Protein 1AE9 (pdb70)

Secondary structure (P-SEA, 3-state):
cccccaaaaaaaaaaccccccaaaaaaaaaaaacccaaaaaacccccccccbbbbccccccbbbbbccccccccccccaaaaaaaaaaaccccccccccccccccaaaaaaaaaaaaaaaccccccccccccaaaaaaaaaaaaaccaaaaaaaaccccccccbbbbbbcc/cccccaaaaaaaaaaccccccaaaaaaaaaaaacccaaaaaacccccccccbbbbccccccbbbbbbcccccccccccaaaaaaaaaccccccccccccccccccaaaaaaaaaaaaaaaccccccccccccaaaaaaaaaaaaaccaaaaaaaaccccccccc

Solvent-accessible surface area: 15641 Å² total

Structure (mmCIF, N/CA/C/O backbone):
data_1AE9
#
_entry.id   1AE9
#
_cell.length_a   107.320
_cell.length_b   107.320
_cell.length_c   108.710
_cell.angle_alpha   90.00
_cell.angle_beta   90.00
_cell.angle_gamma   120.00
#
_symmetry.space_group_name_H-M   'H 3'
#
loop_
_entity.id
_entity.type
_entity.pdbx_description
1 polymer 'LAMBDA INTEGRASE'
2 water water
#
loop_
_atom_site.group_PDB
_atom_site.id
_atom_site.type_symbol
_atom_site.label_atom_id
_atom_site.label_alt_id
_atom_site.label_comp_id
_atom_site.label_asym_id
_atom_site.label_entity_id
_atom_site.label_seq_id
_atom_site.pdbx_PDB_ins_code
_atom_site.Cartn_x
_atom_site.Cartn_y
_atom_site.Cartn_z
_atom_site.occupancy
_atom_site.B_iso_or_equiv
_atom_site.auth_seq_id
_atom_site.auth_comp_id
_atom_site.auth_asym_id
_atom_site.auth_atom_id
_atom_site.pdbx_PDB_model_num
ATOM 1 N N . ARG A 1 1 ? 42.297 22.870 5.910 1.00 46.64 177 ARG A N 1
ATOM 2 C CA . ARG A 1 1 ? 41.872 22.380 7.250 1.00 45.46 177 ARG A CA 1
ATOM 3 C C . ARG A 1 1 ? 40.343 22.307 7.289 1.00 43.91 177 ARG A C 1
ATOM 4 O O . ARG A 1 1 ? 39.660 23.102 6.643 1.00 43.00 177 ARG A O 1
ATOM 12 N N . SER A 1 2 ? 39.832 21.315 8.009 1.00 42.01 178 SER A N 1
ATOM 13 C CA . SER A 1 2 ? 38.403 21.070 8.158 1.00 39.54 178 SER A CA 1
ATOM 14 C C . SER A 1 2 ? 37.667 22.233 8.831 1.00 38.14 178 SER A C 1
ATOM 15 O O . SER A 1 2 ? 38.250 22.988 9.608 1.00 38.12 178 SER A O 1
ATOM 18 N N . ARG A 1 3 ? 36.397 22.395 8.476 1.00 36.74 179 ARG A N 1
ATOM 19 C CA . ARG A 1 3 ? 35.545 23.421 9.062 1.00 34.63 179 ARG A CA 1
ATOM 20 C C . ARG A 1 3 ? 34.876 22.778 10.288 1.00 32.10 179 ARG A C 1
ATOM 21 O O . ARG A 1 3 ? 35.027 21.574 10.535 1.00 30.66 179 ARG A O 1
ATOM 29 N N . LEU A 1 4 ? 34.149 23.574 11.060 1.00 29.32 180 LEU A N 1
ATOM 30 C CA . LEU A 1 4 ? 33.455 23.061 12.235 1.00 25.87 180 LEU A CA 1
ATOM 31 C C . LEU A 1 4 ? 31.989 23.432 12.079 1.00 24.64 180 LEU A C 1
ATOM 32 O O . LEU A 1 4 ? 31.669 24.600 11.890 1.00 24.56 180 LEU A O 1
ATOM 37 N N . THR A 1 5 ? 31.103 22.440 12.122 1.00 23.41 181 THR A N 1
ATOM 38 C CA . THR A 1 5 ? 29.670 22.702 11.987 1.00 21.13 181 THR A CA 1
ATOM 39 C C . THR A 1 5 ? 29.062 23.006 13.355 1.00 19.63 181 THR A C 1
ATOM 40 O O . THR A 1 5 ? 29.709 22.803 14.392 1.00 19.13 181 THR A O 1
ATOM 44 N N . ALA A 1 6 ? 27.819 23.476 13.359 1.00 18.22 182 ALA A N 1
ATOM 45 C CA . ALA A 1 6 ? 27.125 23.781 14.604 1.00 17.34 182 ALA A CA 1
ATOM 46 C C . ALA A 1 6 ? 26.951 22.529 15.468 1.00 17.61 182 ALA A C 1
ATOM 47 O O . ALA A 1 6 ? 27.133 22.589 16.685 1.00 16.99 182 ALA A O 1
ATOM 49 N N . ASP A 1 7 ? 26.592 21.401 14.849 1.00 17.34 183 ASP A N 1
ATOM 50 C CA . ASP A 1 7 ? 26.400 20.157 15.598 1.00 18.15 183 ASP A CA 1
ATOM 51 C C . ASP A 1 7 ? 27.736 19.680 16.202 1.00 17.90 183 ASP A C 1
ATOM 52 O O . ASP A 1 7 ? 27.773 19.189 17.337 1.00 17.92 183 ASP A O 1
ATOM 57 N N . GLU A 1 8 ? 28.828 19.863 15.462 1.00 17.24 184 GLU A N 1
ATOM 58 C CA . GLU A 1 8 ? 30.153 19.467 15.933 1.00 16.55 184 GLU A CA 1
ATOM 59 C C . GLU A 1 8 ? 30.583 20.346 17.102 1.00 16.15 184 GLU A C 1
ATOM 60 O O . GLU A 1 8 ? 31.215 19.859 18.042 1.00 17.40 184 GLU A O 1
ATOM 66 N N . TYR A 1 9 ? 30.222 21.628 17.052 1.00 15.51 185 TYR A N 1
ATOM 67 C CA . TYR A 1 9 ? 30.526 22.573 18.130 1.00 15.72 185 TYR A CA 1
ATOM 68 C C . TYR A 1 9 ? 29.903 22.059 19.429 1.00 15.93 185 TYR A C 1
ATOM 69 O O . TYR A 1 9 ? 30.518 22.130 20.499 1.00 14.06 185 TYR A O 1
ATOM 78 N N . LEU A 1 10 ? 28.669 21.564 19.338 1.00 16.33 186 LEU A N 1
ATOM 79 C CA . LEU A 1 10 ? 27.965 21.046 20.508 1.00 15.08 186 LEU A CA 1
ATOM 80 C C . LEU A 1 10 ? 28.599 19.774 21.078 1.00 15.08 186 LEU A C 1
ATOM 81 O O . LEU A 1 10 ? 28.584 19.563 22.298 1.00 15.55 186 LEU A O 1
ATOM 86 N N . LYS A 1 11 ? 29.164 18.929 20.215 1.00 15.24 187 LYS A N 1
ATOM 87 C CA . LYS A 1 11 ? 29.821 17.698 20.684 1.00 15.23 187 LYS A CA 1
ATOM 88 C C . LYS A 1 11 ? 31.068 18.080 21.492 1.00 15.45 187 LYS A C 1
ATOM 89 O O . LYS A 1 11 ? 31.325 17.526 22.566 1.00 15.64 187 LYS A O 1
ATOM 95 N N . ILE A 1 12 ? 31.834 19.035 20.972 1.00 15.68 188 ILE A N 1
ATOM 96 C CA . ILE A 1 12 ? 33.040 19.513 21.643 1.00 14.89 188 ILE A CA 1
ATOM 97 C C . ILE A 1 12 ? 32.652 20.220 22.944 1.00 16.53 188 ILE A C 1
ATOM 98 O O . ILE A 1 12 ? 33.315 20.054 23.976 1.00 16.21 188 ILE A O 1
ATOM 103 N N . TYR A 1 13 ? 31.571 21.001 22.889 1.00 16.28 189 TYR A N 1
ATOM 104 C CA . TYR A 1 13 ? 31.055 21.721 24.052 1.00 14.84 189 TYR A CA 1
ATOM 105 C C . TYR A 1 13 ? 30.743 20.714 25.159 1.00 15.09 189 TYR A C 1
ATOM 106 O O . TYR A 1 13 ? 31.083 20.938 26.320 1.00 14.52 189 TYR A O 1
ATOM 115 N N . GLN A 1 14 ? 30.095 19.606 24.789 1.00 15.96 190 GLN A N 1
ATOM 116 C CA . GLN A 1 14 ? 29.748 18.543 25.738 1.00 14.95 190 GLN A CA 1
ATOM 117 C C . GLN A 1 14 ? 31.035 17.976 26.326 1.00 14.17 190 GLN A C 1
ATOM 118 O O . GLN A 1 14 ? 31.158 17.800 27.543 1.00 13.26 190 GLN A O 1
ATOM 124 N N . ALA A 1 15 ? 31.983 17.673 25.440 1.00 15.54 191 ALA A N 1
ATOM 125 C CA . ALA A 1 15 ? 33.269 17.098 25.823 1.00 16.04 191 ALA A CA 1
ATOM 126 C C . ALA A 1 15 ? 34.063 18.008 26.756 1.00 18.25 191 ALA A C 1
ATOM 127 O O . ALA A 1 15 ? 34.912 17.533 27.506 1.00 20.06 191 ALA A O 1
ATOM 129 N N . ALA A 1 16 ? 33.772 19.308 26.716 1.00 19.24 192 ALA A N 1
ATOM 130 C CA . ALA A 1 16 ? 34.440 20.303 27.563 1.00 19.27 192 ALA A CA 1
ATOM 131 C C . ALA A 1 16 ? 33.950 20.236 29.019 1.00 20.33 192 ALA A C 1
ATOM 132 O O . ALA A 1 16 ? 34.314 21.071 29.856 1.00 19.30 192 ALA A O 1
ATOM 134 N N . GLU A 1 17 ? 33.111 19.247 29.312 1.00 20.45 193 GLU A N 1
ATOM 135 C CA . GLU A 1 17 ? 32.588 19.058 30.653 1.00 22.08 193 GLU A CA 1
ATOM 136 C C . GLU A 1 17 ? 33.734 18.941 31.673 1.00 23.26 193 GLU A C 1
ATOM 137 O O . GLU A 1 17 ? 33.605 19.408 32.804 1.00 22.34 193 GLU A O 1
ATOM 143 N N . SER A 1 18 ? 34.854 18.341 31.273 1.00 22.23 194 SER A N 1
ATOM 144 C CA . SER A 1 18 ? 35.982 18.195 32.182 1.00 24.31 194 SER A CA 1
ATOM 145 C C . SER A 1 18 ? 37.107 19.199 31.941 1.00 23.00 194 SER A C 1
ATOM 146 O O . SER A 1 18 ? 38.229 19.010 32.409 1.00 24.74 194 SER A O 1
ATOM 149 N N . SER A 1 19 ? 36.806 20.262 31.208 1.00 21.89 195 SER A N 1
ATOM 150 C CA . SER A 1 19 ? 37.779 21.309 30.912 1.00 20.44 195 SER A CA 1
ATOM 151 C C . SER A 1 19 ? 37.602 22.459 31.903 1.00 20.62 195 SER A C 1
ATOM 152 O O . SER A 1 19 ? 36.614 22.501 32.644 1.00 21.48 195 SER A O 1
ATOM 155 N N . PRO A 1 20 ? 38.575 23.393 31.961 1.00 21.17 196 PRO A N 1
ATOM 156 C CA . PRO A 1 20 ? 38.432 24.519 32.892 1.00 20.76 196 PRO A CA 1
ATOM 157 C C . PRO A 1 20 ? 37.145 25.269 32.534 1.00 21.91 196 PRO A C 1
ATOM 158 O O . PRO A 1 20 ? 36.759 25.325 31.358 1.00 19.23 196 PRO A O 1
ATOM 162 N N . CYS A 1 21 ? 36.501 25.852 33.541 1.00 22.67 197 CYS A N 1
ATOM 163 C CA . CYS A 1 21 ? 35.247 26.594 33.375 1.00 22.81 197 CYS A CA 1
ATOM 164 C C . CYS A 1 21 ? 35.260 27.653 32.263 1.00 20.74 197 CYS A C 1
ATOM 165 O O . CYS A 1 21 ? 34.233 27.918 31.633 1.00 20.95 197 CYS A O 1
ATOM 168 N N . TRP A 1 22 ? 36.423 28.242 32.004 1.00 17.34 198 TRP A N 1
ATOM 169 C CA . TRP A 1 22 ? 36.525 29.264 30.972 1.00 15.81 198 TRP A CA 1
ATOM 170 C C . TRP A 1 22 ? 36.441 28.765 29.526 1.00 15.49 198 TRP A C 1
ATOM 171 O O . TRP A 1 22 ? 36.128 29.552 28.633 1.00 16.13 198 TRP A O 1
ATOM 182 N N . LEU A 1 23 ? 36.694 27.476 29.284 1.00 14.36 199 LEU A N 1
ATOM 183 C CA . LEU A 1 23 ? 36.670 26.958 27.917 1.00 13.77 199 LEU A CA 1
ATOM 184 C C . LEU A 1 23 ? 35.319 27.132 27.226 1.00 13.89 199 LEU A C 1
ATOM 185 O O . LEU A 1 23 ? 35.255 27.707 26.139 1.00 14.69 199 LEU A O 1
ATOM 190 N N . ARG A 1 24 ? 34.247 26.647 27.847 1.00 14.69 200 ARG A N 1
ATOM 191 C CA . ARG A 1 24 ? 32.912 26.775 27.267 1.00 14.18 200 ARG A CA 1
ATOM 192 C C . ARG A 1 24 ? 32.541 28.237 27.036 1.00 15.47 200 ARG A C 1
ATOM 193 O O . ARG A 1 24 ? 31.940 28.579 26.011 1.00 16.35 200 ARG A O 1
ATOM 201 N N . LEU A 1 25 ? 32.913 29.102 27.978 1.00 14.97 201 LEU A N 1
ATOM 202 C CA . LEU A 1 25 ? 32.612 30.525 27.872 1.00 15.22 201 LEU A CA 1
ATOM 203 C C . LEU A 1 25 ? 33.397 31.179 26.735 1.00 14.47 201 LEU A C 1
ATOM 204 O O . LEU A 1 25 ? 32.857 32.009 26.000 1.00 14.13 201 LEU A O 1
ATOM 209 N N . ALA A 1 26 ? 34.658 30.788 26.569 1.00 14.48 202 ALA A N 1
ATOM 210 C CA . ALA A 1 26 ? 35.468 31.334 25.485 1.00 12.52 202 ALA A CA 1
ATOM 211 C C . ALA A 1 26 ? 34.883 30.870 24.143 1.00 13.55 202 ALA A C 1
ATOM 212 O O . ALA A 1 26 ? 34.855 31.640 23.176 1.00 12.19 202 ALA A O 1
ATOM 214 N N . MET A 1 27 ? 34.401 29.623 24.095 1.00 13.55 203 MET A N 1
ATOM 215 C CA . MET A 1 27 ? 33.791 29.068 22.875 1.00 13.99 203 MET A CA 1
ATOM 216 C C . MET A 1 27 ? 32.550 29.874 22.492 1.00 12.69 203 MET A C 1
ATOM 217 O O . MET A 1 27 ? 32.387 30.278 21.333 1.00 12.74 203 MET A O 1
ATOM 222 N N . GLU A 1 28 ? 31.692 30.133 23.474 1.00 13.69 204 GLU A N 1
ATOM 223 C CA . GLU A 1 28 ? 30.479 30.901 23.228 1.00 14.82 204 GLU A CA 1
ATOM 224 C C . GLU A 1 28 ? 30.806 32.316 22.761 1.00 16.20 204 GLU A C 1
ATOM 225 O O . GLU A 1 28 ? 30.229 32.807 21.785 1.00 15.63 204 GLU A O 1
ATOM 231 N N . LEU A 1 29 ? 31.758 32.956 23.434 1.00 15.90 205 LEU A N 1
ATOM 232 C CA . LEU A 1 29 ? 32.149 34.315 23.089 1.00 15.23 205 LEU A CA 1
ATOM 233 C C . LEU A 1 29 ? 32.753 34.385 21.679 1.00 15.55 205 LEU A C 1
ATOM 234 O O . LEU A 1 29 ? 32.529 35.344 20.945 1.00 16.00 205 LEU A O 1
ATOM 239 N N . ALA A 1 30 ? 33.483 33.351 21.282 1.00 14.77 206 ALA A N 1
ATOM 240 C CA . ALA A 1 30 ? 34.090 33.308 19.959 1.00 14.46 206 ALA A CA 1
ATOM 241 C C . ALA A 1 30 ? 33.029 33.254 18.858 1.00 16.63 206 ALA A C 1
ATOM 242 O O . ALA A 1 30 ? 33.166 33.918 17.825 1.00 16.80 206 ALA A O 1
ATOM 244 N N . VAL A 1 31 ? 31.985 32.457 19.074 1.00 16.85 207 VAL A N 1
ATOM 245 C CA . VAL A 1 31 ? 30.916 32.314 18.085 1.00 17.46 207 VAL A CA 1
ATOM 246 C C . VAL A 1 31 ? 29.971 33.516 18.038 1.00 16.88 207 VAL A C 1
ATOM 247 O O . VAL A 1 31 ? 29.614 33.974 16.962 1.00 18.63 207 VAL A O 1
ATOM 251 N N . VAL A 1 32 ? 29.597 34.057 19.190 1.00 16.87 208 VAL A N 1
ATOM 252 C CA . VAL A 1 32 ? 28.683 35.190 19.198 1.00 16.69 208 VAL A CA 1
ATOM 253 C C . VAL A 1 32 ? 29.316 36.545 18.824 1.00 18.51 208 VAL A C 1
ATOM 254 O O . VAL A 1 32 ? 28.612 37.450 18.370 1.00 18.59 208 VAL A O 1
ATOM 258 N N . THR A 1 33 ? 30.628 36.703 19.013 1.00 18.80 209 THR A N 1
ATOM 259 C CA . THR A 1 33 ? 31.281 37.967 18.650 1.00 17.36 209 THR A CA 1
ATOM 260 C C . THR A 1 33 ? 32.055 37.854 17.337 1.00 17.87 209 THR A C 1
ATOM 261 O O . THR A 1 33 ? 32.376 38.868 16.715 1.00 19.41 209 THR A O 1
ATOM 265 N N . GLY A 1 34 ? 32.383 36.625 16.938 1.00 16.68 210 GLY A N 1
ATOM 266 C CA . GLY A 1 34 ? 33.136 36.404 15.713 1.00 15.47 210 GLY A CA 1
ATOM 267 C C . GLY A 1 34 ? 34.569 36.936 15.719 1.00 15.33 210 GLY A C 1
ATOM 268 O O . GLY A 1 34 ? 35.216 36.988 14.663 1.00 15.69 210 GLY A O 1
ATOM 269 N N . GLN A 1 35 ? 35.090 37.296 16.895 1.00 14.11 211 GLN A N 1
ATOM 270 C CA . GLN A 1 35 ? 36.444 37.843 16.992 1.00 13.95 211 GLN A CA 1
ATOM 271 C C . GLN A 1 35 ? 37.560 36.801 17.077 1.00 14.71 211 GLN A C 1
ATOM 272 O O . GLN A 1 35 ? 37.359 35.694 17.587 1.00 14.38 211 GLN A O 1
ATOM 278 N N . ARG A 1 36 ? 38.727 37.145 16.534 1.00 16.08 212 ARG A N 1
ATOM 279 C CA . ARG A 1 36 ? 39.884 36.255 16.555 1.00 16.05 212 ARG A CA 1
ATOM 280 C C . ARG A 1 36 ? 40.231 35.973 18.014 1.00 16.54 212 ARG A C 1
ATOM 281 O O . ARG A 1 36 ? 40.017 36.832 18.876 1.00 16.42 212 ARG A O 1
ATOM 289 N N . VAL A 1 37 ? 40.800 34.797 18.284 1.00 16.25 213 VAL A N 1
ATOM 290 C CA . VAL A 1 37 ? 41.145 34.400 19.646 1.00 15.55 213 VAL A CA 1
ATOM 291 C C . VAL A 1 37 ? 42.068 35.399 20.360 1.00 16.76 213 VAL A C 1
ATOM 292 O O . VAL A 1 37 ? 41.881 35.674 21.558 1.00 15.43 213 VAL A O 1
ATOM 296 N N . GLY A 1 38 ? 43.002 35.996 19.613 1.00 17.21 214 GLY A N 1
ATOM 297 C CA . GLY A 1 38 ? 43.904 36.980 20.193 1.00 15.98 214 GLY A CA 1
ATOM 298 C C . GLY A 1 38 ? 43.107 38.131 20.775 1.00 16.49 214 GLY A C 1
ATOM 299 O O . GLY A 1 38 ? 43.385 38.606 21.880 1.00 18.31 214 GLY A O 1
ATOM 300 N N . ASP A 1 39 ? 42.075 38.562 20.061 1.00 15.73 215 ASP A N 1
ATOM 301 C CA . ASP A 1 39 ? 41.246 39.656 20.545 1.00 15.69 215 ASP A CA 1
ATOM 302 C C . ASP A 1 39 ? 40.312 39.240 21.677 1.00 16.43 215 ASP A C 1
ATOM 303 O O . ASP A 1 39 ? 40.040 40.039 22.572 1.00 15.83 215 ASP A O 1
ATOM 308 N N . LEU A 1 40 ? 39.840 37.995 21.666 1.00 16.51 216 LEU A N 1
ATOM 309 C CA . LEU A 1 40 ? 38.972 37.523 22.744 1.00 16.02 216 LEU A CA 1
ATOM 310 C C . LEU A 1 40 ? 39.751 37.598 24.057 1.00 16.43 216 LEU A C 1
ATOM 311 O O . LEU A 1 40 ? 39.227 38.036 25.086 1.00 16.21 216 LEU A O 1
ATOM 316 N N . CYS A 1 41 ? 41.008 37.160 24.011 1.00 16.10 217 CYS A N 1
ATOM 317 C CA . CYS A 1 41 ? 41.878 37.164 25.184 1.00 15.60 217 CYS A CA 1
ATOM 318 C C . CYS A 1 41 ? 42.229 38.573 25.691 1.00 16.15 217 CYS A C 1
ATOM 319 O O . CYS A 1 41 ? 42.585 38.742 26.857 1.00 16.09 217 CYS A O 1
ATOM 322 N N . GLU A 1 42 ? 42.084 39.583 24.830 1.00 17.33 218 GLU A N 1
ATOM 323 C CA . GLU A 1 42 ? 42.383 40.972 25.189 1.00 18.19 218 GLU A CA 1
ATOM 324 C C . GLU A 1 42 ? 41.193 41.759 25.773 1.00 19.21 218 GLU A C 1
ATOM 325 O O . GLU A 1 42 ? 41.387 42.724 26.522 1.00 19.68 218 GLU A O 1
ATOM 331 N N . MET A 1 43 ? 39.973 41.322 25.464 1.00 17.74 219 MET A N 1
ATOM 332 C CA . MET A 1 43 ? 38.749 41.978 25.933 1.00 17.33 219 MET A CA 1
ATOM 333 C C . MET A 1 43 ? 38.689 42.171 27.439 1.00 16.97 219 MET A C 1
ATOM 334 O O . MET A 1 43 ? 38.951 41.238 28.199 1.00 16.00 219 MET A O 1
ATOM 339 N N . LYS A 1 44 ? 38.299 43.372 27.861 1.00 18.13 220 LYS A N 1
ATOM 340 C CA . LYS A 1 44 ? 38.180 43.701 29.278 1.00 19.28 220 LYS A CA 1
ATOM 341 C C . LYS A 1 44 ? 36.810 44.299 29.546 1.00 18.82 220 LYS A C 1
ATOM 342 O O . LYS A 1 44 ? 36.151 44.782 28.630 1.00 18.54 220 LYS A O 1
ATOM 348 N N . TRP A 1 45 ? 36.391 44.279 30.808 1.00 20.41 221 TRP A N 1
ATOM 349 C CA . TRP A 1 45 ? 35.092 44.826 31.197 1.00 21.57 221 TRP A CA 1
ATOM 350 C C . TRP A 1 45 ? 34.981 46.324 30.905 1.00 22.29 221 TRP A C 1
ATOM 351 O O . TRP A 1 45 ? 33.899 46.817 30.601 1.00 22.85 221 TRP A O 1
ATOM 362 N N . SER A 1 46 ? 36.106 47.033 30.952 1.00 22.94 222 SER A N 1
ATOM 363 C CA . SER A 1 46 ? 36.121 48.464 30.657 1.00 23.52 222 SER A CA 1
ATOM 364 C C . SER A 1 46 ? 35.844 48.758 29.176 1.00 24.19 222 SER A C 1
ATOM 365 O O . SER A 1 46 ? 35.637 49.913 28.790 1.00 24.99 222 SER A O 1
ATOM 368 N N . ASP A 1 47 ? 35.859 47.715 28.347 1.00 23.35 223 ASP A N 1
ATOM 369 C CA . ASP A 1 47 ? 35.598 47.859 26.920 1.00 23.15 223 ASP A CA 1
ATOM 370 C C . ASP A 1 47 ? 34.105 47.890 26.613 1.00 22.95 223 ASP A C 1
ATOM 371 O O . ASP A 1 47 ? 33.714 48.126 25.471 1.00 24.13 223 ASP A O 1
ATOM 376 N N . ILE A 1 48 ? 33.278 47.606 27.612 1.00 23.13 224 ILE A N 1
ATOM 377 C CA . ILE A 1 48 ? 31.835 47.613 27.425 1.00 24.93 224 ILE A CA 1
ATOM 378 C C . ILE A 1 48 ? 31.271 48.919 27.958 1.00 25.71 224 ILE A C 1
ATOM 379 O O . ILE A 1 48 ? 31.400 49.220 29.140 1.00 27.27 224 ILE A O 1
ATOM 384 N N . VAL A 1 49 ? 30.673 49.703 27.069 1.00 27.98 225 VAL A N 1
ATOM 385 C CA . VAL A 1 49 ? 30.090 50.987 27.432 1.00 29.08 225 VAL A CA 1
ATOM 386 C C . VAL A 1 49 ? 28.720 51.102 26.788 1.00 30.14 225 VAL A C 1
ATOM 387 O O . VAL A 1 49 ? 28.579 50.908 25.583 1.00 29.41 225 VAL A O 1
ATOM 391 N N . ASP A 1 50 ? 27.709 51.366 27.608 1.00 33.25 226 ASP A N 1
ATOM 392 C CA . ASP A 1 50 ? 26.331 51.532 27.140 1.00 35.78 226 ASP A CA 1
ATOM 393 C C . ASP A 1 50 ? 25.854 50.452 26.173 1.00 35.15 226 ASP A C 1
ATOM 394 O O . ASP A 1 50 ? 25.393 50.750 25.070 1.00 34.87 226 ASP A O 1
ATOM 399 N N . GLY A 1 51 ? 25.981 49.197 26.587 1.00 34.81 227 GLY A N 1
ATOM 400 C CA . GLY A 1 51 ? 25.539 48.101 25.742 1.00 33.55 227 GLY A CA 1
ATOM 401 C C . GLY A 1 51 ? 26.371 47.800 24.507 1.00 32.36 227 GLY A C 1
ATOM 402 O O . GLY A 1 51 ? 25.874 47.159 23.575 1.00 31.64 227 GLY A O 1
ATOM 403 N N . TYR A 1 52 ? 27.620 48.262 24.477 1.00 30.36 228 TYR A N 1
ATOM 404 C CA . TYR A 1 52 ? 28.498 47.999 23.341 1.00 29.80 228 TYR A CA 1
ATOM 405 C C . TYR A 1 52 ? 29.885 47.570 23.794 1.00 29.03 228 TYR A C 1
ATOM 406 O O . TYR A 1 52 ? 30.448 48.159 24.719 1.00 28.83 228 TYR A O 1
ATOM 415 N N . LEU A 1 53 ? 30.398 46.507 23.174 1.00 27.24 229 LEU A N 1
ATOM 416 C CA . LEU A 1 53 ? 31.734 45.988 23.461 1.00 24.84 229 LEU A CA 1
ATOM 417 C C . LEU A 1 53 ? 32.648 46.532 22.368 1.00 23.89 229 LEU A C 1
ATOM 418 O O . LEU A 1 53 ? 32.490 46.203 21.189 1.00 22.00 229 LEU A O 1
ATOM 423 N N . TYR A 1 54 ? 33.551 47.425 22.760 1.00 23.79 230 TYR A N 1
ATOM 424 C CA . TYR A 1 54 ? 34.488 48.057 21.834 1.00 22.74 230 TYR A CA 1
ATOM 425 C C . TYR A 1 54 ? 35.704 47.181 21.608 1.00 21.41 230 TYR A C 1
ATOM 426 O O . TYR A 1 54 ? 36.377 46.792 22.555 1.00 21.26 230 TYR A O 1
ATOM 435 N N . VAL A 1 55 ? 35.991 46.894 20.346 1.00 20.31 231 VAL A N 1
ATOM 436 C CA . VAL A 1 55 ? 37.109 46.040 19.995 1.00 19.49 231 VAL A CA 1
ATOM 437 C C . VAL A 1 55 ? 38.005 46.630 18.918 1.00 19.46 231 VAL A C 1
ATOM 438 O O . VAL A 1 55 ? 37.526 47.029 17.848 1.00 19.01 231 VAL A O 1
ATOM 442 N N . GLU A 1 56 ? 39.294 46.749 19.220 1.00 18.66 232 GLU A N 1
ATOM 443 C CA . GLU A 1 56 ? 40.243 47.187 18.209 1.00 18.81 232 GLU A CA 1
ATOM 444 C C . GLU A 1 56 ? 41.035 45.928 17.919 1.00 19.34 232 GLU A C 1
ATOM 445 O O . GLU A 1 56 ? 41.769 45.430 18.776 1.00 21.08 232 GLU A O 1
ATOM 451 N N . GLN A 1 57 ? 40.860 45.386 16.728 1.00 18.54 233 GLN A N 1
ATOM 452 C CA . GLN A 1 57 ? 41.544 44.169 16.362 1.00 18.54 233 GLN A CA 1
ATOM 453 C C . GLN A 1 57 ? 43.047 44.384 16.360 1.00 20.13 233 GLN A C 1
ATOM 454 O O . GLN A 1 57 ? 43.562 45.288 15.694 1.00 19.91 233 GLN A O 1
ATOM 460 N N . SER A 1 58 ? 43.737 43.541 17.125 1.00 20.40 234 SER A N 1
ATOM 461 C CA . SER A 1 58 ? 45.185 43.592 17.293 1.00 21.74 234 SER A CA 1
ATOM 462 C C . SER A 1 58 ? 45.968 43.511 15.989 1.00 22.09 234 SER A C 1
ATOM 463 O O . SER A 1 58 ? 46.924 44.258 15.779 1.00 22.66 234 SER A O 1
ATOM 466 N N . LYS A 1 59 ? 45.551 42.609 15.114 1.00 22.49 235 LYS A N 1
ATOM 467 C CA . LYS A 1 59 ? 46.231 42.401 13.850 1.00 24.68 235 LYS A CA 1
ATOM 468 C C . LYS A 1 59 ? 45.963 43.465 12.776 1.00 23.90 235 LYS A C 1
ATOM 469 O O . LYS A 1 59 ? 46.893 44.005 12.178 1.00 23.31 235 LYS A O 1
ATOM 475 N N . THR A 1 60 ? 44.693 43.791 12.574 1.00 23.30 236 THR A N 1
ATOM 476 C CA . THR A 1 60 ? 44.284 44.728 11.532 1.00 23.23 236 THR A CA 1
ATOM 477 C C . THR A 1 60 ? 44.091 46.188 11.917 1.00 23.96 236 THR A C 1
ATOM 478 O O . THR A 1 60 ? 44.127 47.059 11.046 1.00 25.13 236 THR A O 1
ATOM 482 N N . GLY A 1 61 ? 43.826 46.449 13.195 1.00 23.03 237 GLY A N 1
ATOM 483 C CA . GLY A 1 61 ? 43.602 47.810 13.638 1.00 21.68 237 GLY A CA 1
ATOM 484 C C . GLY A 1 61 ? 42.158 48.243 13.431 1.00 22.42 237 GLY A C 1
ATOM 485 O O . GLY A 1 61 ? 41.806 49.386 13.726 1.00 22.33 237 GLY A O 1
ATOM 486 N N . VAL A 1 62 ? 41.318 47.335 12.934 1.00 21.74 238 VAL A N 1
ATOM 487 C CA . VAL A 1 62 ? 39.903 47.635 12.701 1.00 21.20 238 VAL A CA 1
ATOM 488 C C . VAL A 1 62 ? 39.209 47.854 14.040 1.00 21.69 238 VAL A C 1
ATOM 489 O O . VAL A 1 62 ? 39.340 47.040 14.950 1.00 22.16 238 VAL A O 1
ATOM 493 N N . LYS A 1 63 ? 38.498 48.969 14.162 1.00 22.91 239 LYS A N 1
ATOM 494 C CA . LYS A 1 63 ? 37.790 49.322 15.393 1.00 25.00 239 LYS A CA 1
ATOM 495 C C . LYS A 1 63 ? 36.272 49.192 15.240 1.00 26.07 239 LYS A C 1
ATOM 496 O O . LYS A 1 63 ? 35.654 49.949 14.488 1.00 26.68 239 LYS A O 1
ATOM 502 N N . ILE A 1 64 ? 35.669 48.268 15.986 1.00 26.48 240 ILE A N 1
ATOM 503 C CA . ILE A 1 64 ? 34.227 48.044 15.907 1.00 25.93 240 ILE A CA 1
ATOM 504 C C . ILE A 1 64 ? 33.547 48.076 17.266 1.00 25.69 240 ILE A C 1
ATOM 505 O O . ILE A 1 64 ? 34.165 47.781 18.290 1.00 25.98 240 ILE A O 1
ATOM 510 N N . ALA A 1 65 ? 32.277 48.465 17.276 1.00 24.99 241 ALA A N 1
ATOM 511 C CA . ALA A 1 65 ? 31.492 48.511 18.504 1.00 25.69 241 ALA A CA 1
ATOM 512 C C . ALA A 1 65 ? 30.430 47.423 18.343 1.00 26.66 241 ALA A C 1
ATOM 513 O O . ALA A 1 65 ? 29.542 47.537 17.490 1.00 26.29 241 ALA A O 1
ATOM 515 N N . ILE A 1 66 ? 30.555 46.352 19.126 1.00 25.74 242 ILE A N 1
ATOM 516 C CA . ILE A 1 66 ? 29.638 45.215 19.044 1.00 25.04 242 ILE A CA 1
ATOM 517 C C . ILE A 1 66 ? 28.483 45.313 20.038 1.00 24.77 242 ILE A C 1
ATOM 518 O O . ILE A 1 66 ? 28.702 45.411 21.246 1.00 24.13 242 ILE A O 1
ATOM 523 N N . PRO A 1 67 ? 27.234 45.300 19.541 1.00 24.38 243 PRO A N 1
ATOM 524 C CA . PRO A 1 67 ? 26.095 45.389 20.458 1.00 23.94 243 PRO A CA 1
ATOM 525 C C . PRO A 1 67 ? 25.992 44.104 21.268 1.00 24.24 243 PRO A C 1
ATOM 526 O O . PRO A 1 67 ? 26.012 43.007 20.699 1.00 24.69 243 PRO A O 1
ATOM 530 N N . THR A 1 68 ? 25.902 44.235 22.590 1.00 24.18 244 THR A N 1
ATOM 531 C CA . THR A 1 68 ? 25.823 43.073 23.468 1.00 25.15 244 THR A CA 1
ATOM 532 C C . THR A 1 68 ? 24.479 42.346 23.425 1.00 25.09 244 THR A C 1
ATOM 533 O O . THR A 1 68 ? 24.283 41.338 24.103 1.00 25.53 244 THR A O 1
ATOM 537 N N . ALA A 1 69 ? 23.557 42.855 22.621 1.00 26.22 245 ALA A N 1
ATOM 538 C CA . ALA A 1 69 ? 22.247 42.242 22.481 1.00 27.24 245 ALA A CA 1
ATOM 539 C C . ALA A 1 69 ? 22.263 41.090 21.474 1.00 27.47 245 ALA A C 1
ATOM 540 O O . ALA A 1 69 ? 21.260 40.391 21.310 1.00 29.13 245 ALA A O 1
ATOM 542 N N . LEU A 1 70 ? 23.392 40.896 20.795 1.00 27.17 246 LEU A N 1
ATOM 543 C CA . LEU A 1 70 ? 23.518 39.834 19.799 1.00 27.10 246 LEU A CA 1
ATOM 544 C C . LEU A 1 70 ? 2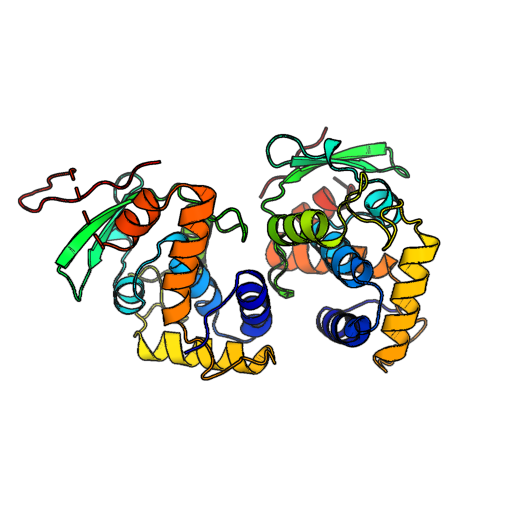3.206 38.446 20.347 1.00 26.44 246 LEU A C 1
ATOM 545 O O . LEU A 1 70 ? 23.398 38.173 21.539 1.00 26.43 246 LEU A O 1
ATOM 550 N N . HIS A 1 71 ? 22.705 37.583 19.467 1.00 26.93 247 HIS A N 1
ATOM 551 C CA . HIS A 1 71 ? 22.348 36.205 19.804 1.00 27.39 247 HIS A CA 1
ATOM 552 C C . HIS A 1 71 ? 22.738 35.351 18.613 1.00 25.99 247 HIS A C 1
ATOM 553 O O . HIS A 1 71 ? 22.695 35.818 17.471 1.00 25.69 247 HIS A O 1
ATOM 560 N N . ILE A 1 72 ? 23.128 34.111 18.879 1.00 25.63 248 ILE A N 1
ATOM 561 C CA . ILE A 1 72 ? 23.427 33.145 17.823 1.00 25.08 248 ILE A CA 1
ATOM 562 C C . ILE A 1 72 ? 22.295 32.140 18.016 1.00 24.91 248 ILE A C 1
ATOM 563 O O . ILE A 1 72 ? 22.352 31.266 18.887 1.00 24.76 248 ILE A O 1
ATOM 568 N N . ASP A 1 73 ? 21.237 32.325 17.240 1.00 26.02 249 ASP A N 1
ATOM 569 C CA . ASP A 1 73 ? 20.055 31.481 17.320 1.00 25.34 249 ASP A CA 1
ATOM 570 C C . ASP A 1 73 ? 20.281 29.987 17.149 1.00 24.50 249 ASP A C 1
ATOM 571 O O . ASP A 1 73 ? 19.807 29.200 17.968 1.00 26.64 249 ASP A O 1
ATOM 576 N N . ALA A 1 74 ? 21.058 29.602 16.143 1.00 23.37 250 ALA A N 1
ATOM 577 C CA . ALA A 1 74 ? 21.323 28.191 15.864 1.00 23.70 250 ALA A CA 1
ATOM 578 C C . ALA A 1 74 ? 21.854 27.365 17.038 1.00 23.76 250 ALA A C 1
ATOM 579 O O . ALA A 1 74 ? 21.613 26.156 17.114 1.00 23.39 250 ALA A O 1
ATOM 581 N N . LE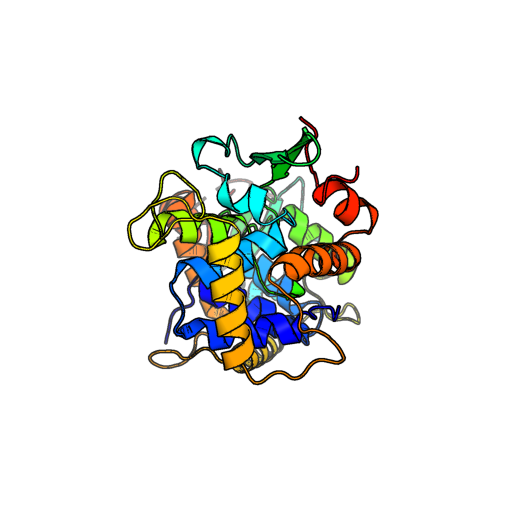U A 1 75 ? 22.555 28.017 17.960 1.00 23.36 251 LEU A N 1
ATOM 582 C CA . LEU A 1 75 ? 23.133 27.328 19.107 1.00 22.82 251 LEU A CA 1
ATOM 583 C C . LEU A 1 75 ? 22.592 27.810 20.444 1.00 22.94 251 LEU A C 1
ATOM 584 O O . LEU A 1 75 ? 22.984 27.302 21.495 1.00 23.69 251 LEU A O 1
ATOM 589 N N . GLY A 1 76 ? 21.673 28.770 20.402 1.00 23.61 252 GLY A N 1
ATOM 590 C CA . GLY A 1 76 ? 21.099 29.297 21.626 1.00 22.92 252 GLY A CA 1
ATOM 591 C C . GLY A 1 76 ? 22.113 30.066 22.460 1.00 23.01 252 GLY A C 1
ATOM 592 O O . GLY A 1 76 ? 22.101 29.984 23.691 1.00 22.73 252 GLY A O 1
ATOM 593 N N . ILE A 1 77 ? 22.990 30.810 21.793 1.00 22.62 253 ILE A N 1
ATOM 594 C CA . ILE A 1 77 ? 24.006 31.594 22.489 1.00 21.27 253 ILE A CA 1
ATOM 595 C C . ILE A 1 77 ? 23.580 33.049 22.594 1.00 20.74 253 ILE A C 1
ATOM 596 O O . ILE A 1 77 ? 23.300 33.697 21.586 1.00 21.18 253 ILE A O 1
ATOM 601 N N . SER A 1 78 ? 23.484 33.544 23.820 1.00 20.36 254 SER A N 1
ATOM 602 C CA . SER A 1 78 ? 23.122 34.930 24.046 1.00 21.32 254 SER A CA 1
ATOM 603 C C . SER A 1 78 ? 24.376 35.627 24.537 1.00 20.78 254 SER A C 1
ATOM 604 O O . SER A 1 78 ? 24.962 35.209 25.532 1.00 19.73 254 SER A O 1
ATOM 607 N N . MET A 1 79 ? 24.784 36.689 23.849 1.00 21.68 255 MET A N 1
ATOM 608 C CA . MET A 1 79 ? 25.982 37.416 24.247 1.00 21.79 255 MET A CA 1
ATOM 609 C C . MET A 1 79 ? 25.874 37.957 25.669 1.00 21.79 255 MET A C 1
ATOM 610 O O . MET A 1 79 ? 26.818 37.825 26.445 1.00 22.84 255 MET A O 1
ATOM 615 N N . LYS A 1 80 ? 24.719 38.522 26.027 1.00 22.15 256 LYS A N 1
ATOM 616 C CA . LYS A 1 80 ? 24.523 39.075 27.368 1.00 21.88 256 LYS A CA 1
ATOM 617 C C . LYS A 1 80 ? 24.636 37.991 28.431 1.00 23.18 256 LYS A C 1
ATOM 618 O O . LYS A 1 80 ? 25.311 38.181 29.444 1.00 22.98 256 LYS A O 1
ATOM 620 N N . GLU A 1 81 ? 23.996 36.847 28.185 1.00 24.63 257 GLU A N 1
ATOM 621 C CA . GLU A 1 81 ? 24.016 35.711 29.116 1.00 26.06 257 GLU A CA 1
ATOM 622 C C . GLU A 1 81 ? 25.440 35.199 29.311 1.00 24.12 257 GLU A C 1
ATOM 623 O O . GLU A 1 81 ? 25.843 34.884 30.430 1.00 23.58 257 GLU A O 1
ATOM 629 N N . THR A 1 82 ? 26.174 35.071 28.205 1.00 23.42 258 THR A N 1
ATOM 630 C CA . THR A 1 82 ? 27.559 34.606 28.231 1.00 21.25 258 THR A CA 1
ATOM 631 C C . THR A 1 82 ? 28.421 35.583 29.030 1.00 21.39 258 THR A C 1
ATOM 632 O O . THR A 1 82 ? 29.188 35.167 29.900 1.00 21.43 258 THR A O 1
ATOM 636 N N . LEU A 1 83 ? 28.265 36.881 28.768 1.00 21.17 259 LEU A N 1
ATOM 637 C CA . LEU A 1 83 ? 29.030 37.897 29.490 1.00 21.24 259 LEU A CA 1
ATOM 638 C C . LEU A 1 83 ? 28.700 37.848 30.976 1.00 22.05 259 LEU A C 1
ATOM 639 O O . LEU A 1 83 ? 29.595 37.987 31.820 1.00 22.78 259 LEU A O 1
ATOM 644 N N . ASP A 1 84 ? 27.425 37.631 31.303 1.00 23.40 260 ASP A N 1
ATOM 645 C CA . ASP A 1 84 ? 27.016 37.538 32.708 1.00 24.50 260 ASP A CA 1
ATOM 646 C C . ASP A 1 84 ? 27.738 36.368 33.362 1.00 24.98 260 ASP A C 1
ATOM 647 O O . ASP A 1 84 ? 28.265 36.491 34.475 1.00 23.48 260 ASP A O 1
ATOM 652 N N . LYS A 1 85 ? 27.780 35.241 32.655 1.00 24.20 261 LYS A N 1
ATOM 653 C CA . LYS A 1 85 ? 28.458 34.051 33.157 1.00 24.08 261 LYS A CA 1
ATOM 654 C C . LYS A 1 85 ? 29.961 34.303 33.321 1.00 22.73 261 LYS A C 1
ATOM 655 O O . LYS A 1 85 ? 30.556 33.879 34.309 1.00 21.94 261 LYS A O 1
ATOM 661 N N . CYS A 1 86 ? 30.570 35.005 32.369 1.00 21.78 262 CYS A N 1
ATOM 662 C CA . CYS A 1 86 ? 31.999 35.309 32.447 1.00 21.08 262 CYS A CA 1
ATOM 663 C C . CYS A 1 86 ? 32.264 36.142 33.699 1.00 22.45 262 CYS A C 1
ATOM 664 O O . CYS A 1 86 ? 33.225 35.895 34.435 1.00 21.74 262 CYS A O 1
ATOM 667 N N . LYS A 1 87 ? 31.379 37.102 33.955 1.00 23.68 263 LYS A N 1
ATOM 668 C CA . LYS A 1 87 ? 31.500 37.984 35.111 1.00 26.08 263 LYS A CA 1
ATOM 669 C C . LYS A 1 87 ? 31.334 37.229 36.427 1.00 26.75 263 LYS A C 1
ATOM 670 O O . LYS A 1 87 ? 32.168 37.329 37.327 1.00 26.08 263 LYS A O 1
ATOM 676 N N . GLU A 1 88 ? 30.272 36.438 36.513 1.00 28.44 264 GLU A N 1
ATOM 677 C CA . GLU A 1 88 ? 29.958 35.677 37.721 1.00 29.77 264 GLU A CA 1
ATOM 678 C C . GLU A 1 88 ? 30.895 34.501 38.014 1.00 29.31 264 GLU A C 1
ATOM 679 O O . GLU A 1 88 ? 31.286 34.284 39.164 1.00 27.74 264 GLU A O 1
ATOM 685 N N . ILE A 1 89 ? 31.277 33.771 36.969 1.00 28.51 265 ILE A N 1
ATOM 686 C CA . ILE A 1 89 ? 32.124 32.584 37.103 1.00 28.05 265 ILE A CA 1
ATOM 687 C C . ILE A 1 89 ? 33.632 32.800 37.024 1.00 26.43 265 ILE A C 1
ATOM 688 O O . ILE A 1 89 ? 34.389 32.137 37.729 1.00 26.00 265 ILE A O 1
ATOM 693 N N . LEU A 1 90 ? 34.068 33.664 36.112 1.00 24.54 266 LEU A N 1
ATOM 694 C CA . LEU A 1 90 ? 35.494 33.931 35.934 1.00 23.65 266 LEU A CA 1
ATOM 695 C C . LEU A 1 90 ? 35.911 35.148 36.769 1.00 23.43 266 LEU A C 1
ATOM 696 O O . LEU A 1 90 ? 36.856 35.078 37.553 1.00 23.22 266 LEU A O 1
ATOM 701 N N . GLY A 1 91 ? 35.193 36.254 36.600 1.00 23.71 267 GLY A N 1
ATOM 702 C CA . GLY A 1 91 ? 35.445 37.458 37.378 1.00 23.12 267 GLY A CA 1
ATOM 703 C C . GLY A 1 91 ? 36.827 38.069 37.358 1.00 23.15 267 GLY A C 1
ATOM 704 O O . GLY A 1 91 ? 37.344 38.479 38.397 1.00 22.29 267 GLY A O 1
ATOM 705 N N . GLY A 1 92 ? 37.424 38.159 36.180 1.00 23.24 268 GLY A N 1
ATOM 706 C CA . GLY A 1 92 ? 38.741 38.753 36.078 1.00 22.25 268 GLY A CA 1
ATOM 707 C C . GLY A 1 92 ? 38.629 40.140 35.488 1.00 21.73 268 GLY A C 1
ATOM 708 O O . GLY A 1 92 ? 37.517 40.621 35.238 1.00 21.88 268 GLY A O 1
ATOM 709 N N . GLU A 1 93 ? 39.766 40.805 35.312 1.00 21.17 269 GLU A N 1
ATOM 710 C CA . GLU A 1 93 ? 39.785 42.130 34.707 1.00 21.15 269 GLU A CA 1
ATOM 711 C C . GLU A 1 93 ? 39.479 41.914 33.220 1.00 19.61 269 GLU A C 1
ATOM 712 O O . GLU A 1 93 ? 38.874 42.764 32.563 1.00 19.29 269 GLU A O 1
ATOM 714 N N . THR A 1 94 ? 39.938 40.779 32.695 1.00 19.14 270 THR A N 1
ATOM 715 C CA . THR A 1 94 ? 39.684 40.406 31.311 1.00 17.50 270 THR A CA 1
ATOM 716 C C . THR A 1 94 ? 38.380 39.599 31.330 1.00 17.49 270 THR A C 1
ATOM 717 O O . THR A 1 94 ? 38.109 38.877 32.294 1.00 17.63 270 THR A O 1
ATOM 721 N N . ILE A 1 95 ? 37.550 39.764 30.308 1.00 17.49 271 ILE A N 1
ATOM 722 C CA . ILE A 1 95 ? 36.274 39.052 30.241 1.00 18.20 271 ILE A CA 1
ATOM 723 C C . ILE A 1 95 ? 36.483 37.531 30.343 1.00 19.30 271 ILE A C 1
ATOM 724 O O . ILE A 1 95 ? 35.754 36.841 31.063 1.00 18.87 271 ILE A O 1
ATOM 729 N N . ILE A 1 96 ? 37.473 37.023 29.613 1.00 19.77 272 ILE A N 1
ATOM 730 C CA . ILE A 1 96 ? 37.845 35.609 29.648 1.00 20.03 272 ILE A CA 1
ATOM 731 C C . ILE A 1 96 ? 39.058 35.603 30.585 1.00 18.97 272 ILE A C 1
ATOM 732 O O . ILE A 1 96 ? 39.984 36.389 30.396 1.00 19.70 272 ILE A O 1
ATOM 737 N N . ALA A 1 97 ? 39.029 34.764 31.616 1.00 17.05 273 ALA A N 1
ATOM 738 C CA . ALA A 1 97 ? 40.125 34.683 32.585 1.00 17.53 273 ALA A CA 1
ATOM 739 C C . ALA A 1 97 ? 40.183 33.280 33.183 1.00 16.95 273 ALA A C 1
ATOM 740 O O . ALA A 1 97 ? 39.216 32.519 33.090 1.00 17.02 273 ALA A O 1
ATOM 742 N N . SER A 1 98 ? 41.316 32.932 33.782 1.00 17.37 274 SER A N 1
ATOM 743 C CA . SER A 1 98 ? 41.483 31.617 34.391 1.00 19.07 274 SER A CA 1
ATOM 744 C C . SER A 1 98 ? 40.788 31.564 35.745 1.00 21.46 274 SER A C 1
ATOM 745 O O . SER A 1 98 ? 40.287 32.574 36.232 1.00 21.45 274 SER A O 1
ATOM 748 N N . THR A 1 99 ? 40.845 30.401 36.384 1.00 24.42 275 THR A N 1
ATOM 749 C CA . THR A 1 99 ? 40.247 30.193 37.701 1.00 27.59 275 THR A CA 1
ATOM 750 C C . THR A 1 99 ? 40.877 31.114 38.741 1.00 26.70 275 THR A C 1
ATOM 751 O O . THR A 1 99 ? 40.315 31.329 39.809 1.00 27.34 275 THR A O 1
ATOM 755 N N . ARG A 1 100 ? 42.062 31.632 38.434 1.00 26.74 276 ARG A N 1
ATOM 756 C CA . ARG A 1 100 ? 42.769 32.528 39.344 1.00 26.08 276 ARG A CA 1
ATOM 757 C C . ARG A 1 100 ? 42.604 33.985 38.905 1.00 24.71 276 ARG A C 1
ATOM 758 O O . ARG A 1 100 ? 43.345 34.865 39.350 1.00 24.56 276 ARG A O 1
ATOM 766 N N . ARG A 1 101 ? 41.637 34.219 38.014 1.00 23.43 277 ARG A N 1
ATOM 767 C CA . ARG A 1 101 ? 41.309 35.548 37.476 1.00 23.09 277 ARG A CA 1
ATOM 768 C C . ARG A 1 101 ? 42.398 36.173 36.600 1.00 22.43 277 ARG A C 1
ATOM 769 O O . ARG A 1 101 ? 42.362 37.369 36.307 1.00 20.79 277 ARG A O 1
ATOM 777 N N . GLU A 1 102 ? 43.331 35.352 36.136 1.00 21.33 278 GLU A N 1
ATOM 778 C CA . GLU A 1 102 ? 44.421 35.836 35.297 1.00 23.71 278 GLU A CA 1
ATOM 779 C C . GLU A 1 102 ? 44.020 35.831 33.825 1.00 22.57 278 GLU A C 1
ATOM 780 O O . GLU A 1 102 ? 43.170 35.041 33.406 1.00 22.07 278 GLU A O 1
ATOM 786 N N . PRO A 1 103 ? 44.642 36.704 33.016 1.00 21.80 279 PRO A N 1
ATOM 787 C CA . PRO A 1 103 ? 44.339 36.767 31.585 1.00 20.27 279 PRO A CA 1
ATOM 788 C C . PRO A 1 103 ? 44.813 35.457 30.945 1.00 19.76 279 PRO A C 1
ATOM 789 O O . PRO A 1 103 ? 45.714 34.795 31.472 1.00 18.41 279 PRO A O 1
ATOM 793 N N . LEU A 1 104 ? 44.204 35.076 29.826 1.00 19.43 280 LEU A N 1
ATOM 794 C CA . LEU A 1 104 ? 44.593 33.857 29.115 1.00 17.94 280 LEU A CA 1
ATOM 795 C C . LEU A 1 104 ? 45.280 34.239 27.804 1.00 15.95 280 LEU A C 1
ATOM 796 O O . LEU A 1 104 ? 45.116 35.353 27.313 1.00 16.67 280 LEU A O 1
ATOM 801 N N . SER A 1 105 ? 46.113 33.351 27.282 1.00 16.37 281 SER A N 1
ATOM 802 C CA . SER A 1 105 ? 46.785 33.610 26.011 1.00 15.96 281 SER A CA 1
ATOM 803 C C . SER A 1 105 ? 46.079 32.775 24.943 1.00 17.47 281 SER A C 1
ATOM 804 O O . SER A 1 105 ? 45.425 31.773 25.264 1.00 17.73 281 SER A O 1
ATOM 807 N N . SER A 1 106 ? 46.242 33.161 23.680 1.00 16.52 282 SER A N 1
ATOM 808 C CA . SER A 1 106 ? 45.639 32.434 22.565 1.00 18.01 282 SER A CA 1
ATOM 809 C C . SER A 1 106 ? 46.073 30.967 22.545 1.00 17.29 282 SER A C 1
ATOM 810 O O . SER A 1 106 ? 45.270 30.070 22.265 1.00 16.72 282 SER A O 1
ATOM 813 N N . GLY A 1 107 ? 47.349 30.732 22.838 1.00 15.97 283 GLY A N 1
ATOM 814 C CA . GLY A 1 107 ? 47.877 29.380 22.846 1.00 15.72 283 GLY A CA 1
ATOM 815 C C . GLY A 1 107 ? 47.187 28.477 23.844 1.00 15.29 283 GLY A C 1
ATOM 816 O O . GLY A 1 107 ? 46.878 27.326 23.542 1.00 15.96 283 GLY A O 1
ATOM 817 N N . THR A 1 108 ? 46.948 28.998 25.039 1.00 14.23 284 THR A N 1
ATOM 818 C CA . THR A 1 108 ? 46.290 28.231 26.081 1.00 13.88 284 THR A CA 1
ATOM 819 C C . THR A 1 108 ? 44.848 27.891 25.691 1.00 13.04 284 THR A C 1
ATOM 820 O O . THR A 1 108 ? 44.407 26.752 25.847 1.00 12.91 284 THR A O 1
ATOM 824 N N . VAL A 1 109 ? 44.127 28.871 25.165 1.00 12.64 285 VAL A N 1
ATOM 825 C CA . VAL A 1 109 ? 42.743 28.655 24.759 1.00 13.25 285 VAL A CA 1
ATOM 826 C C . VAL A 1 109 ? 42.674 27.597 23.666 1.00 14.42 285 VAL A C 1
ATOM 827 O O . VAL A 1 109 ? 41.888 26.659 23.759 1.00 15.35 285 VAL A O 1
ATOM 831 N N . SER A 1 110 ? 43.518 27.735 22.646 1.00 15.06 286 SER A N 1
ATOM 832 C CA . SER A 1 110 ? 43.562 26.782 21.539 1.00 15.96 286 SER A CA 1
ATOM 833 C C . SER A 1 110 ? 43.899 25.371 22.011 1.00 17.05 286 SER A C 1
ATOM 834 O O . SER A 1 110 ? 43.285 24.394 21.568 1.00 14.99 286 SER A O 1
ATOM 837 N N . ARG A 1 111 ? 44.865 25.284 22.924 1.00 17.20 287 ARG A N 1
ATOM 838 C CA . ARG A 1 111 ? 45.334 24.019 23.481 1.00 18.32 287 ARG A CA 1
ATOM 839 C C . ARG A 1 111 ? 44.217 23.274 24.206 1.00 17.46 287 ARG A C 1
ATOM 840 O O . ARG A 1 111 ? 44.017 22.075 23.994 1.00 16.92 287 ARG A O 1
ATOM 848 N N . TYR A 1 112 ? 43.486 23.973 25.063 1.00 15.42 288 TYR A N 1
ATOM 849 C CA . TYR A 1 112 ? 42.397 23.328 25.783 1.00 15.53 288 TYR A CA 1
ATOM 850 C C . TYR A 1 112 ? 41.234 22.942 24.859 1.00 15.28 288 TYR A C 1
ATOM 851 O O . TYR A 1 112 ? 40.584 21.902 25.056 1.00 13.31 288 TYR A O 1
ATOM 860 N N . PHE A 1 113 ? 40.987 23.771 23.847 1.00 14.48 289 PHE A N 1
ATOM 861 C CA . PHE A 1 113 ? 39.941 23.492 22.871 1.00 15.00 289 PHE A CA 1
ATOM 862 C C . PHE A 1 113 ? 40.331 22.211 22.125 1.00 16.41 289 PHE A C 1
ATOM 863 O O . PHE A 1 113 ? 39.506 21.314 21.940 1.00 16.95 289 PHE A O 1
ATOM 871 N N . MET A 1 114 ? 41.597 22.119 21.729 1.00 15.00 290 MET A N 1
ATOM 872 C CA . MET A 1 114 ? 42.102 20.948 21.027 1.00 15.84 290 MET A CA 1
ATOM 873 C C . MET A 1 114 ? 41.886 19.674 21.856 1.00 16.51 290 MET A C 1
ATOM 874 O O . MET A 1 114 ? 41.510 18.623 21.312 1.00 15.57 290 MET A O 1
ATOM 879 N N . ARG A 1 115 ? 42.089 19.771 23.172 1.00 15.56 291 ARG A N 1
ATOM 880 C CA . ARG A 1 115 ? 41.899 18.620 24.050 1.00 14.82 291 ARG A CA 1
ATOM 881 C C . ARG A 1 115 ? 40.430 18.211 24.138 1.00 15.75 291 ARG A C 1
ATOM 882 O O . ARG A 1 115 ? 40.117 17.017 24.123 1.00 15.83 291 ARG A O 1
ATOM 890 N N . ALA A 1 116 ? 39.530 19.188 24.237 1.00 14.87 292 ALA A N 1
ATOM 891 C CA . ALA A 1 116 ? 38.096 18.899 24.292 1.00 15.62 292 ALA A CA 1
ATOM 892 C C . ALA A 1 116 ? 37.678 18.269 22.953 1.00 16.44 292 ALA A C 1
ATOM 893 O O . ALA A 1 116 ? 36.866 17.347 22.912 1.00 17.45 292 ALA A O 1
ATOM 895 N N . ARG A 1 117 ? 38.252 18.762 21.861 1.00 15.22 293 ARG A N 1
ATOM 896 C CA . ARG A 1 117 ? 37.954 18.240 20.532 1.00 15.18 293 ARG A CA 1
ATOM 897 C C . ARG A 1 117 ? 38.285 16.753 20.472 1.00 16.83 293 ARG A C 1
ATOM 898 O O . ARG A 1 117 ? 37.486 15.953 19.976 1.00 17.37 293 ARG A O 1
ATOM 906 N N . LYS A 1 118 ? 39.467 16.381 20.960 1.00 16.98 294 LYS A N 1
ATOM 907 C CA . LYS A 1 118 ? 39.866 14.976 20.970 1.00 16.35 294 LYS A CA 1
ATOM 908 C C . LYS A 1 118 ? 38.917 14.161 21.843 1.00 16.71 294 LYS A C 1
ATOM 909 O O . LYS A 1 118 ? 38.490 13.076 21.458 1.00 17.76 294 LYS A O 1
ATOM 915 N N . ALA A 1 119 ? 38.567 14.703 23.006 1.00 15.64 295 ALA A N 1
ATOM 916 C CA . ALA A 1 119 ? 37.669 14.028 23.937 1.00 16.47 295 ALA A CA 1
ATOM 917 C C . ALA A 1 119 ? 36.302 13.704 23.340 1.00 17.66 295 ALA A C 1
ATOM 918 O O . ALA A 1 119 ? 35.690 12.712 23.728 1.00 18.31 295 ALA A O 1
ATOM 920 N N . SER A 1 120 ? 35.818 14.546 22.425 1.00 18.10 296 SER A N 1
ATOM 921 C CA . SER A 1 120 ? 34.517 14.333 21.777 1.00 18.27 296 SER A CA 1
ATOM 922 C C . SER A 1 120 ? 34.519 13.091 20.883 1.00 19.36 296 SER A C 1
ATOM 923 O O . SER A 1 120 ? 33.476 12.481 20.655 1.00 19.13 296 SER A O 1
ATOM 926 N N . GLY A 1 121 ? 35.683 12.738 20.350 1.00 18.77 297 GLY A N 1
ATOM 927 C CA . GLY A 1 121 ? 35.764 11.572 19.499 1.00 18.99 297 GLY A CA 1
ATOM 928 C C . GLY A 1 121 ? 35.302 11.801 18.074 1.00 20.20 297 GLY A C 1
ATOM 929 O O . GLY A 1 121 ? 35.093 10.840 17.337 1.00 21.83 297 GLY A O 1
ATOM 930 N N . LEU A 1 122 ? 35.139 13.057 17.675 1.00 19.35 298 LEU A N 1
ATOM 931 C CA . LEU A 1 122 ? 34.714 13.366 16.314 1.00 19.91 298 LEU A CA 1
ATOM 932 C C . LEU A 1 122 ? 35.808 13.021 15.313 1.00 22.25 298 LEU A C 1
ATOM 933 O O . LEU A 1 122 ? 36.992 13.060 15.643 1.00 22.55 298 LEU A O 1
ATOM 938 N N . SER A 1 123 ? 35.408 12.687 14.088 1.00 23.15 299 SER A N 1
ATOM 939 C CA . SER A 1 123 ? 36.356 12.379 13.017 1.00 23.74 299 SER A CA 1
ATOM 940 C C . SER A 1 123 ? 36.192 13.492 12.004 1.00 23.36 299 SER A C 1
ATOM 941 O O . SER A 1 123 ? 35.085 13.991 11.804 1.00 24.08 299 SER A O 1
ATOM 944 N N . PHE A 1 124 ? 37.290 13.888 11.377 1.00 23.80 300 PHE A N 1
ATOM 945 C CA . PHE A 1 124 ? 37.272 14.969 10.405 1.00 25.19 300 PHE A CA 1
ATOM 946 C C . PHE A 1 124 ? 37.981 14.591 9.113 1.00 26.98 300 PHE A C 1
ATOM 947 O O . PHE A 1 124 ? 38.866 13.731 9.105 1.00 28.05 300 PHE A O 1
ATOM 955 N N . GLU A 1 125 ? 37.564 15.215 8.017 1.00 28.49 301 GLU A N 1
ATOM 956 C CA . GLU A 1 125 ? 38.191 14.993 6.717 1.00 29.97 301 GLU A CA 1
ATOM 957 C C . GLU A 1 125 ? 39.316 16.027 6.647 1.00 30.27 301 GLU A C 1
ATOM 958 O O . GLU A 1 125 ? 39.063 17.235 6.569 1.00 32.34 301 GLU A O 1
ATOM 960 N N . GLY A 1 126 ? 40.556 15.561 6.719 1.00 29.07 302 GLY A N 1
ATOM 961 C CA . GLY A 1 126 ? 41.678 16.480 6.684 1.00 28.00 302 GLY A CA 1
ATOM 962 C C . GLY A 1 126 ? 42.041 16.888 8.100 1.00 26.48 302 GLY A C 1
ATOM 963 O O . GLY A 1 126 ? 41.557 16.284 9.058 1.00 27.31 302 GLY A O 1
ATOM 964 N N . ASP A 1 127 ? 42.891 17.899 8.244 1.00 25.32 303 ASP A N 1
ATOM 965 C CA . ASP A 1 127 ? 43.312 18.369 9.564 1.00 24.45 303 ASP A CA 1
ATOM 966 C C . ASP A 1 127 ? 42.111 18.869 10.369 1.00 23.86 303 ASP A C 1
ATOM 967 O O . ASP A 1 127 ? 41.316 19.673 9.870 1.00 23.96 303 ASP A O 1
ATOM 972 N N . PRO A 1 128 ? 41.960 18.400 11.623 1.00 21.44 304 PRO A N 1
ATOM 973 C CA . PRO A 1 128 ? 40.852 18.802 12.495 1.00 20.12 304 PRO A CA 1
ATOM 974 C C . PRO A 1 128 ? 40.788 20.316 12.706 1.00 19.40 304 PRO A C 1
ATOM 975 O O . PRO A 1 128 ? 41.809 21.009 12.659 1.00 18.63 304 PRO A O 1
ATOM 979 N N . PRO A 1 129 ? 39.580 20.851 12.919 1.00 18.17 305 PRO A N 1
ATOM 980 C CA . PRO A 1 129 ? 39.405 22.290 13.136 1.00 18.46 305 PRO A CA 1
ATOM 981 C C . PRO A 1 129 ? 40.009 22.719 14.474 1.00 17.94 305 PRO A C 1
ATOM 982 O O . PRO A 1 129 ? 40.014 21.950 15.432 1.00 18.36 305 PRO A O 1
ATOM 986 N N . THR A 1 130 ? 40.567 23.923 14.507 1.00 17.99 306 THR A N 1
ATOM 987 C CA . THR A 1 130 ? 41.167 24.475 15.712 1.00 17.94 306 THR A CA 1
ATOM 988 C C . THR A 1 130 ? 40.208 25.512 16.295 1.00 18.47 306 THR A C 1
ATOM 989 O O . THR A 1 130 ? 39.115 25.723 15.756 1.00 17.77 306 THR A O 1
ATOM 993 N N . PHE A 1 131 ? 40.607 26.174 17.380 1.00 17.10 307 PHE A N 1
ATOM 994 C CA . PHE A 1 131 ? 39.748 27.188 17.976 1.00 16.80 307 PHE A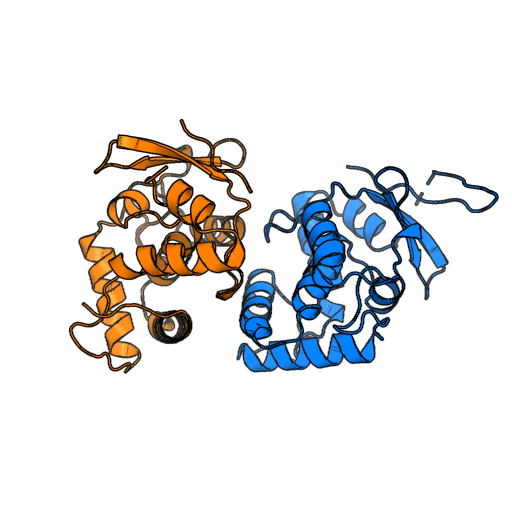 CA 1
ATOM 995 C C . PHE A 1 131 ? 39.453 28.281 16.947 1.00 18.05 307 PHE A C 1
ATOM 996 O O . PHE A 1 131 ? 38.365 28.861 16.948 1.00 17.07 307 PHE A O 1
ATOM 1004 N N . HIS A 1 132 ? 40.407 28.551 16.058 1.00 19.89 308 HIS A N 1
ATOM 1005 C CA . HIS A 1 132 ? 40.196 29.567 15.033 1.00 23.56 308 HIS A CA 1
ATOM 1006 C C . HIS A 1 132 ? 38.975 29.268 14.153 1.00 22.93 308 HIS A C 1
ATOM 1007 O O . HIS A 1 132 ? 38.333 30.186 13.639 1.00 23.42 308 HIS A O 1
ATOM 1014 N N . GLU A 1 133 ? 38.640 27.996 13.982 1.00 22.64 309 GLU A N 1
ATOM 1015 C CA . GLU A 1 133 ? 37.499 27.651 13.146 1.00 22.60 309 GLU A CA 1
ATOM 1016 C C . GLU A 1 133 ? 36.167 28.165 13.682 1.00 22.16 309 GLU A C 1
ATOM 1017 O O . GLU A 1 133 ? 35.172 28.207 12.947 1.00 23.10 309 GLU A O 1
ATOM 1023 N N . LEU A 1 134 ? 36.159 28.605 14.938 1.00 18.70 310 LEU A N 1
ATOM 1024 C CA . LEU A 1 134 ? 34.947 29.138 15.554 1.00 18.32 310 LEU A CA 1
ATOM 1025 C C . LEU A 1 134 ? 34.574 30.492 14.941 1.00 17.37 310 LEU A C 1
ATOM 1026 O O . LEU A 1 134 ? 33.413 30.890 14.976 1.00 16.70 310 LEU A O 1
ATOM 1031 N N . ARG A 1 135 ? 35.562 31.182 14.375 1.00 17.21 311 ARG A N 1
ATOM 1032 C CA . ARG A 1 135 ? 35.356 32.482 13.728 1.00 18.64 311 ARG A CA 1
ATOM 1033 C C . ARG A 1 135 ? 34.634 32.290 12.381 1.00 19.08 311 ARG A C 1
ATOM 1034 O O . ARG A 1 135 ? 33.733 33.055 12.033 1.00 18.45 311 ARG A O 1
ATOM 1042 N N . SER A 1 136 ? 35.018 31.250 11.642 1.00 20.12 312 SER A N 1
ATOM 1043 C CA . SER A 1 136 ? 34.380 30.931 10.363 1.00 21.16 312 SER A CA 1
ATOM 1044 C C . SER A 1 136 ? 32.960 30.452 10.648 1.00 20.10 312 SER A C 1
ATOM 1045 O O . SER A 1 136 ? 32.032 30.780 9.909 1.00 21.20 312 SER A O 1
ATOM 1048 N N . LEU A 1 137 ? 32.794 29.667 11.714 1.00 18.65 313 LEU A N 1
ATOM 1049 C CA . LEU A 1 137 ? 31.471 29.176 12.085 1.00 18.55 313 LEU A CA 1
ATOM 1050 C C . LEU A 1 137 ? 30.571 30.372 12.382 1.00 19.59 313 LEU A C 1
ATOM 1051 O O . LEU A 1 137 ? 29.445 30.440 11.886 1.00 20.74 313 LEU A O 1
ATOM 1056 N N . SER A 1 138 ? 31.083 31.323 13.160 1.00 19.39 314 SER A N 1
ATOM 1057 C CA . SER A 1 138 ? 30.358 32.546 13.503 1.00 19.04 314 SER A CA 1
ATOM 1058 C C . SER A 1 138 ? 29.863 33.232 12.219 1.00 20.07 314 SER A C 1
ATOM 1059 O O . SER A 1 138 ? 28.703 33.629 12.122 1.00 21.32 314 SER A O 1
ATOM 1062 N N . ALA A 1 139 ? 30.753 33.377 11.244 1.00 20.97 315 ALA A N 1
ATOM 1063 C CA . ALA A 1 139 ? 30.413 34.011 9.974 1.00 21.89 315 ALA A CA 1
ATOM 1064 C C . ALA A 1 139 ? 29.284 33.286 9.232 1.00 23.70 315 ALA A C 1
ATOM 1065 O O . ALA A 1 139 ? 28.319 33.926 8.823 1.00 24.73 315 ALA A O 1
ATOM 1067 N N . ARG A 1 140 ? 29.400 31.965 9.063 1.00 25.29 316 ARG A N 1
ATOM 1068 C CA . ARG A 1 140 ? 28.377 31.176 8.361 1.00 25.34 316 ARG A CA 1
ATOM 1069 C C . ARG A 1 140 ? 27.026 31.221 9.068 1.00 26.31 316 ARG A C 1
ATOM 1070 O O . ARG A 1 140 ? 25.982 31.332 8.420 1.00 28.34 316 ARG A O 1
ATOM 1078 N N . LEU A 1 141 ? 27.036 31.156 10.394 1.00 24.15 317 LEU A N 1
ATOM 1079 C CA . LEU A 1 141 ? 25.797 31.214 11.151 1.00 24.07 317 LEU A CA 1
ATOM 1080 C C . LEU A 1 141 ? 25.147 32.594 11.049 1.00 25.95 317 LEU A C 1
ATOM 1081 O O . LEU A 1 141 ? 23.925 32.694 10.916 1.00 25.62 317 LEU A O 1
ATOM 1086 N N . TYR A 1 142 ? 25.956 33.653 11.134 1.00 26.98 318 TYR A N 1
ATOM 1087 C CA . TYR A 1 142 ? 25.460 35.032 11.041 1.00 27.16 318 TYR A CA 1
ATOM 1088 C C . TYR A 1 142 ? 25.004 35.394 9.632 1.00 28.21 318 TYR A C 1
ATOM 1089 O O . TYR A 1 142 ? 24.082 36.190 9.461 1.00 28.98 318 TYR A O 1
ATOM 1098 N N . GLU A 1 143 ? 25.654 34.807 8.634 1.00 28.40 319 GLU A N 1
ATOM 1099 C CA . GLU A 1 143 ? 25.308 35.029 7.237 1.00 30.94 319 GLU A CA 1
ATOM 1100 C C . GLU A 1 143 ? 23.882 34.531 6.982 1.00 32.34 319 GLU A C 1
ATOM 1101 O O . GLU A 1 143 ? 23.134 35.129 6.212 1.00 34.26 319 GLU A O 1
ATOM 1103 N N . LYS A 1 144 ? 23.518 33.430 7.630 1.00 32.76 320 LYS A N 1
ATOM 1104 C CA . LYS A 1 144 ? 22.189 32.854 7.480 1.00 33.35 320 LYS A CA 1
ATOM 1105 C C . LYS A 1 144 ? 21.165 33.601 8.328 1.00 33.76 320 LYS A C 1
ATOM 1106 O O . LYS A 1 144 ? 20.125 34.026 7.830 1.00 35.86 320 LYS A O 1
ATOM 1108 N N . GLN A 1 145 ? 21.484 33.787 9.603 1.00 32.99 321 GLN A N 1
ATOM 1109 C CA . GLN A 1 145 ? 20.601 34.465 10.550 1.00 33.21 321 GLN A CA 1
ATOM 1110 C C . GLN A 1 145 ? 20.312 35.935 10.241 1.00 35.21 321 GLN A C 1
ATOM 1111 O O . GLN A 1 145 ? 19.191 36.408 10.443 1.00 35.85 321 GLN A O 1
ATOM 1117 N N . ILE A 1 146 ? 21.333 36.668 9.809 1.00 36.72 322 ILE A N 1
ATOM 1118 C CA . ILE A 1 146 ? 21.180 38.086 9.513 1.00 37.47 322 ILE A CA 1
ATOM 1119 C C . ILE A 1 146 ? 21.506 38.379 8.048 1.00 39.58 322 ILE A C 1
ATOM 1120 O O . ILE A 1 146 ? 20.597 38.550 7.237 1.00 41.00 322 ILE A O 1
ATOM 1125 N N . SER A 1 147 ? 22.789 38.414 7.701 1.00 40.02 323 SER A N 1
ATOM 1126 C CA . SER A 1 147 ? 23.195 38.681 6.323 1.00 41.09 323 SER A CA 1
ATOM 1127 C C . SER A 1 147 ? 24.703 38.554 6.118 1.00 41.52 323 SER A C 1
ATOM 1128 O O . SER A 1 147 ? 25.481 38.647 7.073 1.00 41.99 323 SER A O 1
ATOM 1131 N N . ASP A 1 148 ? 25.109 38.344 4.869 1.00 40.79 324 ASP A N 1
ATOM 1132 C CA . ASP A 1 148 ? 26.522 38.232 4.526 1.00 40.99 324 ASP A CA 1
ATOM 1133 C C . ASP A 1 148 ? 27.226 39.552 4.847 1.00 41.09 324 ASP A C 1
ATOM 1134 O O . ASP A 1 148 ? 28.407 39.564 5.205 1.00 41.24 324 ASP A O 1
ATOM 1136 N N . LYS A 1 149 ? 26.481 40.654 4.744 1.00 40.40 325 LYS A N 1
ATOM 1137 C CA . LYS A 1 149 ? 27.006 41.992 5.019 1.00 38.70 325 LYS A CA 1
ATOM 1138 C C . LYS A 1 149 ? 27.303 42.152 6.505 1.00 37.53 325 LYS A C 1
ATOM 1139 O O . LYS A 1 149 ? 28.339 42.710 6.886 1.00 36.39 325 LYS A O 1
ATOM 1141 N N . PHE A 1 150 ? 26.385 41.667 7.339 1.00 36.12 326 PHE A N 1
ATOM 1142 C CA . PHE A 1 150 ? 26.543 41.740 8.788 1.00 35.43 326 PHE A CA 1
ATOM 1143 C C . PHE A 1 150 ? 27.781 40.955 9.226 1.00 35.33 326 PHE A C 1
ATOM 1144 O O . PHE A 1 150 ? 28.613 41.470 9.970 1.00 35.36 326 PHE A O 1
ATOM 1152 N N . ALA A 1 151 ? 27.895 39.716 8.754 1.00 35.05 327 ALA A N 1
ATOM 1153 C CA . ALA A 1 151 ? 29.026 38.856 9.090 1.00 34.72 327 ALA A CA 1
ATOM 1154 C C . ALA A 1 151 ? 30.363 39.500 8.729 1.00 34.94 327 ALA A C 1
ATOM 1155 O O . ALA A 1 151 ? 31.266 39.564 9.565 1.00 33.95 327 ALA A O 1
ATOM 1157 N N . GLN A 1 152 ? 30.490 39.985 7.493 1.00 35.58 328 GLN A N 1
ATOM 1158 C CA . GLN A 1 152 ? 31.730 40.627 7.057 1.00 36.40 328 GLN A CA 1
ATOM 1159 C C . GLN A 1 152 ? 32.033 41.841 7.925 1.00 35.58 328 GLN A C 1
ATOM 1160 O O . GLN A 1 152 ? 33.184 42.122 8.243 1.00 34.44 328 GLN A O 1
ATOM 1166 N N . HIS A 1 153 ? 30.981 42.527 8.347 1.00 35.36 329 HIS A N 1
ATOM 1167 C CA . HIS A 1 153 ? 31.120 43.695 9.203 1.00 36.44 329 HIS A CA 1
ATOM 1168 C C . HIS A 1 153 ? 31.664 43.299 10.573 1.00 34.64 329 HIS A C 1
ATOM 1169 O O . HIS A 1 153 ? 32.627 43.889 11.068 1.00 33.20 329 HIS A O 1
ATOM 1176 N N . LEU A 1 154 ? 31.039 42.291 11.171 1.00 32.32 330 LEU A N 1
ATOM 1177 C CA . LEU A 1 154 ? 31.426 41.796 12.483 1.00 30.40 330 LEU A CA 1
ATOM 1178 C C . LEU A 1 154 ? 32.857 41.249 12.483 1.00 29.22 330 LEU A C 1
ATOM 1179 O O . LEU A 1 154 ? 33.647 41.552 13.381 1.00 28.40 330 LEU A O 1
ATOM 1184 N N . LEU A 1 155 ? 33.190 40.456 11.469 1.00 28.25 331 LEU A N 1
ATOM 1185 C CA . LEU A 1 155 ? 34.523 39.879 11.355 1.00 28.65 331 LEU A CA 1
ATOM 1186 C C . LEU A 1 155 ? 35.599 40.933 11.154 1.00 29.28 331 LEU A C 1
ATOM 1187 O O . LEU A 1 155 ? 36.768 40.688 11.439 1.00 26.90 331 LEU A O 1
ATOM 1192 N N . GLY A 1 156 ? 35.205 42.092 10.633 1.00 30.38 332 GLY A N 1
ATOM 1193 C CA . GLY A 1 156 ? 36.148 43.171 10.408 1.00 33.03 332 GLY A CA 1
ATOM 1194 C C . GLY A 1 156 ? 36.708 43.225 9.001 1.00 35.63 332 GLY A C 1
ATOM 1195 O O . GLY A 1 156 ? 37.856 43.626 8.808 1.00 35.52 332 GLY A O 1
ATOM 1196 N N . HIS A 1 157 ? 35.916 42.784 8.027 1.00 38.60 333 HIS A N 1
ATOM 1197 C CA . HIS A 1 157 ? 36.319 42.797 6.621 1.00 41.79 333 HIS A CA 1
ATOM 1198 C C . HIS A 1 157 ? 35.594 43.930 5.890 1.00 43.00 333 HIS A C 1
ATOM 1199 O O . HIS A 1 157 ? 34.869 44.712 6.551 1.00 43.56 333 HIS A O 1
ATOM 1206 N N . LYS A 1 158 ? 35.744 44.009 4.653 1.00 45.80 334 LYS A N 1
ATOM 1207 N N . PHE A 1 166 ? 29.111 55.730 12.776 1.00 55.67 342 PHE A N 1
ATOM 1208 C CA . PHE A 1 166 ? 30.514 55.620 13.263 1.00 55.11 342 PHE A CA 1
ATOM 1209 C C . PHE A 1 166 ? 30.677 56.371 14.576 1.00 55.86 342 PHE A C 1
ATOM 1210 O O . PHE A 1 166 ? 30.847 57.590 14.576 1.00 55.80 342 PHE A O 1
ATOM 1218 N N . ARG A 1 167 ? 30.605 55.644 15.690 1.00 56.39 343 ARG A N 1
ATOM 1219 C CA . ARG A 1 167 ? 30.751 56.237 17.018 1.00 56.88 343 ARG A CA 1
ATOM 1220 C C . ARG A 1 167 ? 32.169 56.794 17.173 1.00 58.15 343 ARG A C 1
ATOM 1221 O O . ARG A 1 167 ? 33.096 56.066 17.522 1.00 59.03 343 ARG A O 1
ATOM 1223 N N . ASP A 1 168 ? 32.342 58.067 16.840 1.00 58.96 344 ASP A N 1
ATOM 1224 C CA . ASP A 1 168 ? 33.641 58.725 16.936 1.00 59.88 344 ASP A CA 1
ATOM 1225 C C . ASP A 1 168 ? 33.874 59.113 18.400 1.00 60.52 344 ASP A C 1
ATOM 1226 O O . ASP A 1 168 ? 33.105 59.897 18.957 1.00 61.23 344 ASP A O 1
ATOM 1231 N N . ASP A 1 169 ? 34.885 58.520 19.039 1.00 60.67 345 ASP A N 1
ATOM 1232 C CA . ASP A 1 169 ? 35.184 58.839 20.438 1.00 60.60 345 ASP A CA 1
ATOM 1233 C C . ASP A 1 169 ? 36.206 59.981 20.544 1.00 60.41 345 ASP A C 1
ATOM 1234 O O . ASP A 1 169 ? 36.316 60.802 19.631 1.00 61.56 345 ASP A O 1
ATOM 1239 N N . ARG A 1 170 ? 36.952 60.039 21.643 1.00 58.82 346 ARG A N 1
ATOM 1240 C CA . ARG A 1 170 ? 37.954 61.082 21.822 1.00 56.94 346 ARG A CA 1
ATOM 1241 C C . ARG A 1 170 ? 39.126 60.919 20.849 1.00 55.23 346 ARG A C 1
ATOM 1242 O O . ARG A 1 170 ? 40.255 60.630 21.259 1.00 54.77 346 ARG A O 1
ATOM 1250 N N . GLY A 1 171 ? 38.849 61.115 19.562 1.00 53.24 347 GLY A N 1
ATOM 1251 C CA . GLY A 1 171 ? 39.871 60.989 18.541 1.00 51.86 347 GLY A CA 1
ATOM 1252 C C . GLY A 1 171 ? 39.641 59.844 17.570 1.00 51.43 347 GLY A C 1
ATOM 1253 O O . GLY A 1 171 ? 39.516 60.063 16.365 1.00 51.28 347 GLY A O 1
ATOM 1254 N N . ARG A 1 172 ? 39.576 58.622 18.095 1.00 51.25 348 ARG A N 1
ATOM 1255 C CA . ARG A 1 172 ? 39.387 57.424 17.275 1.00 50.97 348 ARG A CA 1
ATOM 1256 C C . ARG A 1 172 ? 37.960 57.215 16.775 1.00 49.89 348 ARG A C 1
ATOM 1257 O O . ARG A 1 172 ? 36.993 57.469 17.495 1.00 48.23 348 ARG A O 1
ATOM 1265 N N . GLU A 1 173 ? 37.843 56.725 15.546 1.00 49.28 349 GLU A N 1
ATOM 1266 C CA . GLU A 1 173 ? 36.546 56.465 14.944 1.00 50.42 349 GLU A CA 1
ATOM 1267 C C . GLU A 1 173 ? 36.207 54.977 15.009 1.00 49.28 349 GLU A C 1
ATOM 1268 O O . GLU A 1 173 ? 37.015 54.128 14.623 1.00 48.92 349 GLU A O 1
ATOM 1274 N N . TRP A 1 174 ? 35.007 54.673 15.492 1.00 48.28 350 TRP A N 1
ATOM 1275 C CA . TRP A 1 174 ? 34.545 53.298 15.620 1.00 46.81 350 TRP A CA 1
ATOM 1276 C C . TRP A 1 174 ? 33.382 52.965 14.689 1.00 47.65 350 TRP A C 1
ATOM 1277 O O . TRP A 1 174 ? 32.482 53.782 14.469 1.00 48.70 350 TRP A O 1
ATOM 1288 N N . ASP A 1 175 ? 33.408 51.755 14.148 1.00 46.62 351 ASP A N 1
ATOM 1289 C CA . ASP A 1 175 ? 32.362 51.265 13.260 1.00 46.41 351 ASP A CA 1
ATOM 1290 C C . ASP A 1 175 ? 31.299 50.596 14.157 1.00 46.23 351 ASP A C 1
ATOM 1291 O O . ASP A 1 175 ? 31.578 49.602 14.830 1.00 44.47 351 ASP A O 1
ATOM 1296 N N . LYS A 1 176 ? 30.109 51.190 14.217 1.00 46.65 352 LYS A N 1
ATOM 1297 C CA . LYS A 1 176 ? 29.005 50.672 15.037 1.00 48.03 352 LYS A CA 1
ATOM 1298 C C . LYS A 1 176 ? 28.315 49.508 14.316 1.00 48.53 352 LYS A C 1
ATOM 1299 O O . LYS A 1 176 ? 27.941 49.642 13.149 1.00 49.19 352 LYS A O 1
ATOM 1305 N N . ILE A 1 177 ? 28.181 48.363 14.983 1.00 48.81 353 ILE A N 1
ATOM 1306 C CA . ILE A 1 177 ? 27.518 47.207 14.375 1.00 49.08 353 ILE A CA 1
ATOM 1307 C C . ILE A 1 177 ? 26.023 47.323 14.673 1.00 50.20 353 ILE A C 1
ATOM 1308 O O . ILE A 1 177 ? 25.621 47.606 15.809 1.00 48.76 353 ILE A O 1
ATOM 1313 N N . GLU A 1 178 ? 25.209 47.134 13.638 1.00 52.63 354 GLU A N 1
ATOM 1314 C CA . GLU A 1 178 ? 23.760 47.243 13.769 1.00 54.99 354 GLU A CA 1
ATOM 1315 C C . GLU A 1 178 ? 23.017 45.940 13.500 1.00 55.51 354 GLU A C 1
ATOM 1316 O O . GLU A 1 178 ? 23.549 45.039 12.849 1.00 55.00 354 GLU A O 1
ATOM 1322 N N . ILE A 1 179 ? 21.748 45.927 13.916 1.00 56.85 355 ILE A N 1
ATOM 1323 C CA . ILE A 1 179 ? 20.814 44.798 13.792 1.00 57.45 355 ILE A CA 1
ATOM 1324 C C . ILE A 1 179 ? 21.358 43.497 14.374 1.00 58.21 355 ILE A C 1
ATOM 1325 O O . ILE A 1 179 ? 21.139 42.422 13.774 1.00 59.44 355 ILE A O 1
ATOM 1331 N N . ARG B 1 1 ? 13.179 1.581 39.701 1.00 51.23 177 ARG B N 1
ATOM 1332 C CA . ARG B 1 1 ? 14.279 0.936 38.938 1.00 50.35 177 ARG B CA 1
ATOM 1333 C C . ARG B 1 1 ? 15.464 1.891 38.831 1.00 48.91 177 ARG B C 1
ATOM 1334 O O . ARG B 1 1 ? 15.368 3.057 39.228 1.00 48.94 177 ARG B O 1
ATOM 1342 N N . SER B 1 2 ? 16.570 1.382 38.296 1.00 46.55 178 SER B N 1
ATOM 1343 C CA . SER B 1 2 ? 17.803 2.146 38.122 1.00 43.68 178 SER B CA 1
ATOM 1344 C C . SER B 1 2 ? 17.574 3.485 37.417 1.00 41.37 178 SER B C 1
ATOM 1345 O O . SER B 1 2 ? 16.611 3.659 36.668 1.00 40.67 178 SER B O 1
ATOM 1348 N N . ARG B 1 3 ? 18.445 4.441 37.711 1.00 38.96 179 ARG B N 1
ATOM 1349 C CA . ARG B 1 3 ? 18.370 5.757 37.110 1.00 36.81 179 ARG B CA 1
ATOM 1350 C C . ARG B 1 3 ? 19.302 5.774 35.903 1.00 34.01 179 ARG B C 1
ATOM 1351 O O . ARG B 1 3 ? 19.978 4.779 35.613 1.00 32.16 179 ARG B O 1
ATOM 1359 N N . LEU B 1 4 ? 19.326 6.900 35.202 1.00 32.39 180 LEU B N 1
ATOM 1360 C CA . LEU B 1 4 ? 20.186 7.072 34.037 1.00 30.85 180 LEU B CA 1
ATOM 1361 C C . LEU B 1 4 ? 21.099 8.271 34.300 1.00 28.92 180 LEU B C 1
ATOM 1362 O O . LEU B 1 4 ? 20.622 9.371 34.577 1.00 28.53 180 LEU B O 1
ATOM 1367 N N . THR B 1 5 ? 22.409 8.039 34.263 1.00 26.98 181 THR B N 1
ATOM 1368 C CA . THR B 1 5 ? 23.388 9.098 34.486 1.00 24.74 181 THR B CA 1
ATOM 1369 C C . THR B 1 5 ? 23.752 9.717 33.131 1.00 24.55 181 THR B C 1
ATOM 1370 O O . THR B 1 5 ? 23.472 9.128 32.078 1.00 24.57 181 THR B O 1
ATOM 1374 N N . ALA B 1 6 ? 24.390 10.883 33.141 1.00 22.79 182 ALA B N 1
ATOM 1375 C CA . ALA B 1 6 ? 24.773 11.536 31.890 1.00 22.06 182 ALA B CA 1
ATOM 1376 C C . ALA B 1 6 ? 25.727 10.686 31.052 1.00 21.84 182 ALA B C 1
ATOM 1377 O O . ALA B 1 6 ? 25.580 10.612 29.827 1.00 21.00 182 ALA B O 1
ATOM 1379 N N . ASP B 1 7 ? 26.703 10.052 31.703 1.00 22.84 183 ASP B N 1
ATOM 1380 C CA . ASP B 1 7 ? 27.666 9.197 31.001 1.00 23.96 183 ASP B CA 1
ATOM 1381 C C . ASP B 1 7 ? 26.969 8.004 30.355 1.00 22.92 183 ASP B C 1
ATOM 1382 O O . ASP B 1 7 ? 27.349 7.574 29.263 1.00 20.99 183 ASP B O 1
ATOM 1387 N N . GLU B 1 8 ? 25.955 7.473 31.035 1.00 22.06 184 GLU B N 1
ATOM 1388 C CA . GLU B 1 8 ? 25.194 6.345 30.510 1.00 22.91 184 GLU B CA 1
ATOM 1389 C C . GLU B 1 8 ? 24.393 6.792 29.290 1.00 22.23 184 GLU B C 1
ATOM 1390 O O . GLU B 1 8 ? 24.328 6.073 28.299 1.00 22.61 184 GLU B O 1
ATOM 1396 N N . TYR B 1 9 ? 23.841 8.003 29.344 1.00 21.09 185 TYR B N 1
ATOM 1397 C CA . TYR B 1 9 ? 23.094 8.562 28.222 1.00 20.43 185 TYR B CA 1
ATOM 1398 C C . TYR B 1 9 ? 24.014 8.630 27.003 1.00 20.58 185 TYR B C 1
ATOM 1399 O O . TYR B 1 9 ? 23.610 8.292 25.893 1.00 19.95 185 TYR B O 1
ATOM 1408 N N . LEU B 1 10 ? 25.247 9.086 27.213 1.00 21.63 186 LEU B N 1
ATOM 1409 C CA . LEU B 1 10 ? 26.220 9.205 26.128 1.00 22.41 186 LEU B CA 1
ATOM 1410 C C . LEU B 1 10 ? 26.523 7.856 25.480 1.00 22.54 186 LEU B C 1
ATOM 1411 O O . LEU B 1 10 ? 26.596 7.767 24.250 1.00 21.71 186 LEU B O 1
ATOM 1416 N N . LYS B 1 11 ? 26.661 6.807 26.295 1.00 22.72 187 LYS B N 1
ATOM 1417 C CA . LYS B 1 11 ? 26.932 5.462 25.772 1.00 23.39 187 LYS B CA 1
ATOM 1418 C C . LYS B 1 11 ? 25.756 4.941 24.932 1.00 21.92 187 LYS B C 1
ATOM 1419 O O . LYS B 1 11 ? 25.965 4.352 23.870 1.00 21.95 187 LYS B O 1
ATOM 1425 N N . ILE B 1 12 ? 24.529 5.146 25.415 1.00 20.06 188 ILE B N 1
ATOM 1426 C CA . ILE B 1 12 ? 23.324 4.704 24.702 1.00 18.38 188 ILE B CA 1
ATOM 1427 C C . ILE B 1 12 ? 23.172 5.518 23.417 1.00 18.77 188 ILE B C 1
ATOM 1428 O O . ILE B 1 12 ? 22.841 4.978 22.357 1.00 18.69 188 ILE B O 1
ATOM 1433 N N . TYR B 1 13 ? 23.423 6.821 23.516 1.00 17.81 189 TYR B N 1
ATOM 1434 C CA . TYR B 1 13 ? 23.324 7.706 22.367 1.00 16.00 189 TYR B CA 1
ATOM 1435 C C . TYR B 1 13 ? 24.286 7.206 21.288 1.00 17.56 189 TYR B C 1
ATOM 1436 O O . TYR B 1 13 ? 23.950 7.177 20.096 1.00 16.25 189 TYR B O 1
ATOM 1445 N N . GLN B 1 14 ? 25.478 6.794 21.713 1.00 17.68 190 GLN B N 1
ATOM 1446 C CA . GLN B 1 14 ? 26.480 6.287 20.785 1.00 20.10 190 GLN B CA 1
ATOM 1447 C C . GLN B 1 14 ? 25.977 5.017 20.084 1.00 19.42 190 GLN B C 1
ATOM 1448 O O . GLN B 1 14 ? 26.118 4.876 18.868 1.00 18.85 190 GLN B O 1
ATOM 1454 N N . ALA B 1 15 ? 25.368 4.114 20.853 1.00 20.42 191 ALA B N 1
ATOM 1455 C CA . ALA B 1 15 ? 24.831 2.856 20.326 1.00 20.90 191 ALA B CA 1
ATOM 1456 C C . ALA B 1 15 ? 23.629 3.101 19.420 1.00 23.11 191 ALA B C 1
ATOM 1457 O O . ALA B 1 15 ? 23.344 2.293 18.529 1.00 24.57 191 ALA B O 1
ATOM 1459 N N . ALA B 1 16 ? 22.945 4.228 19.623 1.00 23.77 192 ALA B N 1
ATOM 1460 C CA . ALA B 1 16 ? 21.780 4.590 18.811 1.00 24.95 192 ALA B CA 1
ATOM 1461 C C . ALA B 1 16 ? 22.182 4.914 17.371 1.00 25.17 192 ALA B C 1
ATOM 1462 O O . ALA B 1 16 ? 21.344 5.245 16.542 1.00 26.07 192 ALA B O 1
ATOM 1464 N N . GLU B 1 17 ? 23.476 4.822 17.095 1.00 27.88 193 GLU B N 1
ATOM 1465 C CA . GLU B 1 17 ? 24.050 5.044 15.773 1.00 30.19 193 GLU B CA 1
ATOM 1466 C C . GLU B 1 17 ? 23.278 4.275 14.700 1.00 29.29 193 GLU B C 1
ATOM 1467 O O . GLU B 1 17 ? 22.951 4.813 13.648 1.00 28.30 193 GLU B O 1
ATOM 1473 N N . SER B 1 18 ? 22.988 3.012 14.988 1.00 29.21 194 SER B N 1
ATOM 1474 C CA . SER B 1 18 ? 22.282 2.141 14.059 1.00 29.51 194 SER B CA 1
ATOM 1475 C C . SER B 1 18 ? 20.776 2.085 14.294 1.00 28.66 194 SER B C 1
ATOM 1476 O O . SER B 1 18 ? 20.100 1.166 13.838 1.00 29.84 194 SER B O 1
ATOM 1479 N N . SER B 1 19 ? 20.258 3.052 15.035 1.00 26.55 195 SER B N 1
ATOM 1480 C CA . SER B 1 19 ? 18.834 3.115 15.315 1.00 24.13 195 SER B CA 1
ATOM 1481 C C . SER B 1 19 ? 18.230 4.107 14.324 1.00 24.42 195 SER B C 1
ATOM 1482 O O . SER B 1 19 ? 18.962 4.801 13.617 1.00 23.45 195 SER B O 1
ATOM 1485 N N . PRO B 1 20 ? 16.891 4.142 14.207 1.00 24.03 196 PRO B N 1
ATOM 1486 C CA . PRO B 1 20 ? 16.275 5.098 13.275 1.00 23.84 196 PRO B CA 1
ATOM 1487 C C . PRO B 1 20 ? 16.707 6.505 13.723 1.00 23.86 196 PRO B C 1
ATOM 1488 O O . PRO B 1 20 ? 16.880 6.744 14.927 1.00 22.41 196 PRO B O 1
ATOM 1492 N N . CYS B 1 21 ? 16.866 7.426 12.778 1.00 24.03 197 CYS B N 1
ATOM 1493 C CA . CYS B 1 21 ? 17.300 8.795 13.087 1.00 25.39 197 CYS B CA 1
ATOM 1494 C C . CYS B 1 21 ? 16.535 9.551 14.167 1.00 22.86 197 CYS B C 1
ATOM 1495 O O . CYS B 1 21 ? 17.122 10.362 14.897 1.00 22.32 197 CYS B O 1
ATOM 1498 N N . TRP B 1 22 ? 15.232 9.306 14.269 1.00 20.44 198 TRP B N 1
ATOM 1499 C CA . TRP B 1 22 ? 14.417 9.987 15.271 1.00 17.62 198 TRP B CA 1
ATOM 1500 C C . TRP B 1 22 ? 14.758 9.633 16.707 1.00 16.35 198 TRP B C 1
ATOM 1501 O O . TRP B 1 22 ? 14.470 10.415 17.601 1.00 17.37 198 TRP B O 1
ATOM 1512 N N . LEU B 1 23 ? 15.362 8.471 16.943 1.00 15.19 199 LEU B N 1
ATOM 1513 C CA . LEU B 1 23 ? 15.672 8.081 18.315 1.00 14.62 199 LEU B CA 1
ATOM 1514 C C . LEU B 1 23 ? 16.618 9.063 19.004 1.00 14.30 199 LEU B C 1
ATOM 1515 O O . LEU B 1 23 ? 16.322 9.549 20.097 1.00 13.15 199 LEU B O 1
ATOM 1520 N N . ARG B 1 24 ? 17.754 9.353 18.380 1.00 14.84 200 ARG B N 1
ATOM 1521 C CA . ARG B 1 24 ? 18.692 10.296 18.972 1.00 14.67 200 ARG B CA 1
ATOM 1522 C C . ARG B 1 24 ? 18.049 11.659 19.159 1.00 13.79 200 ARG B C 1
ATOM 1523 O O . ARG B 1 24 ? 18.286 12.320 20.164 1.00 15.02 200 ARG B O 1
ATOM 1531 N N . LEU B 1 25 ? 17.223 12.071 18.202 1.00 14.30 201 LEU B N 1
ATOM 1532 C CA . LEU B 1 25 ? 16.540 13.364 18.282 1.00 14.29 201 LEU B CA 1
ATOM 1533 C C . LEU B 1 25 ? 15.503 13.390 19.420 1.00 15.15 201 LEU B C 1
ATOM 1534 O O . LEU B 1 25 ? 15.357 14.402 20.117 1.00 14.74 201 LEU B O 1
ATOM 1539 N N . ALA B 1 26 ? 14.821 12.264 19.634 1.00 14.38 202 ALA B N 1
ATOM 1540 C CA . ALA B 1 26 ? 13.840 12.147 20.708 1.00 14.76 202 ALA B CA 1
ATOM 1541 C C . ALA B 1 26 ? 14.567 12.186 22.056 1.00 15.30 202 ALA B C 1
ATOM 1542 O O . ALA B 1 26 ? 14.053 12.749 23.028 1.00 13.21 202 ALA B O 1
ATOM 1544 N N . MET B 1 27 ? 15.755 11.579 22.116 1.00 14.75 203 MET B N 1
ATOM 1545 C CA . MET B 1 27 ? 16.547 11.562 23.348 1.00 14.57 203 MET B CA 1
ATOM 1546 C C . MET B 1 27 ? 16.978 12.978 23.712 1.00 14.66 203 MET B C 1
ATOM 1547 O O . MET B 1 27 ? 16.882 13.390 24.867 1.00 15.74 203 MET B O 1
ATOM 1552 N N . GLU B 1 28 ? 17.432 13.731 22.719 1.00 15.27 204 GLU B N 1
ATOM 1553 C CA . GLU B 1 28 ? 17.856 15.109 22.936 1.00 14.72 204 GLU B CA 1
ATOM 1554 C C . GLU B 1 28 ? 16.686 15.960 23.400 1.00 16.62 204 GLU B C 1
ATOM 1555 O O . GLU B 1 28 ? 16.801 16.705 24.378 1.00 16.77 204 GLU B O 1
ATOM 1561 N N . LEU B 1 29 ? 15.556 15.842 22.701 1.00 17.36 205 LEU B N 1
ATOM 1562 C CA . LEU B 1 29 ? 14.356 16.607 23.037 1.00 17.48 205 LEU B CA 1
ATOM 1563 C C . LEU B 1 29 ? 13.833 16.261 24.442 1.00 16.38 205 LEU B C 1
ATOM 1564 O O . LEU B 1 29 ? 13.410 17.144 25.191 1.00 15.16 205 LEU B O 1
ATOM 1569 N N . ALA B 1 30 ? 13.898 14.982 24.807 1.00 16.94 206 ALA B N 1
ATOM 1570 C CA . ALA B 1 30 ? 13.460 14.508 26.123 1.00 16.72 206 ALA B CA 1
ATOM 1571 C C . ALA B 1 30 ? 14.268 15.148 27.271 1.00 17.74 206 ALA B C 1
ATOM 1572 O O . ALA B 1 30 ? 13.701 15.598 28.269 1.00 18.17 206 ALA B O 1
ATOM 1574 N N . VAL B 1 31 ? 15.589 15.187 27.130 1.00 18.61 207 VAL B N 1
ATOM 1575 C CA . VAL B 1 31 ? 16.445 15.772 28.157 1.00 19.59 207 VAL B CA 1
ATOM 1576 C C . VAL B 1 31 ? 16.385 17.304 28.220 1.00 19.14 207 VAL B C 1
ATOM 1577 O O . VAL B 1 31 ? 16.352 17.870 29.308 1.00 21.66 207 VAL B O 1
ATOM 1581 N N . VAL B 1 32 ? 16.364 17.975 27.076 1.00 18.99 208 VAL B N 1
ATOM 1582 C CA . VAL B 1 32 ? 16.326 19.435 27.078 1.00 19.34 208 VAL B CA 1
ATOM 1583 C C . VAL B 1 32 ? 14.961 20.049 27.441 1.00 20.27 208 VAL B C 1
ATOM 1584 O O . VAL B 1 32 ? 14.906 21.171 27.943 1.00 20.48 208 VAL B O 1
ATOM 1588 N N . THR B 1 33 ? 13.863 19.329 27.201 1.00 19.39 209 THR B N 1
ATOM 1589 C CA . THR B 1 33 ? 12.542 19.855 27.550 1.00 18.69 209 THR B CA 1
ATOM 1590 C C . THR B 1 33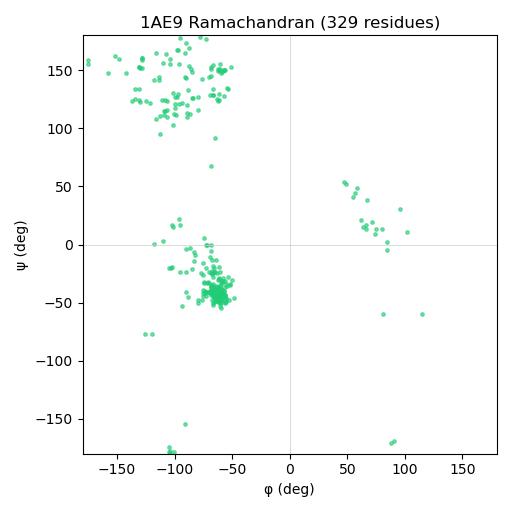 ? 12.008 19.238 28.834 1.00 17.54 209 THR B C 1
ATOM 1591 O O . THR B 1 33 ? 11.064 19.763 29.423 1.00 18.74 209 THR B O 1
ATOM 1595 N N . GLY B 1 34 ? 12.559 18.088 29.220 1.00 17.04 210 GLY B N 1
ATOM 1596 C CA . GLY B 1 34 ? 12.131 17.397 30.429 1.00 16.08 210 GLY B CA 1
ATOM 1597 C C . GLY B 1 34 ? 10.691 16.904 30.420 1.00 17.35 210 GLY B C 1
ATOM 1598 O O . GLY B 1 34 ? 10.152 16.537 31.462 1.00 17.99 210 GLY B O 1
ATOM 1599 N N . GLN B 1 35 ? 10.070 16.860 29.244 1.00 17.72 211 GLN B N 1
ATOM 1600 C CA . GLN B 1 35 ? 8.680 16.420 29.130 1.00 18.82 211 GLN B CA 1
ATOM 1601 C C . GLN B 1 35 ? 8.498 14.899 29.006 1.00 19.26 211 GLN B C 1
ATOM 1602 O O . GLN B 1 35 ? 9.375 14.1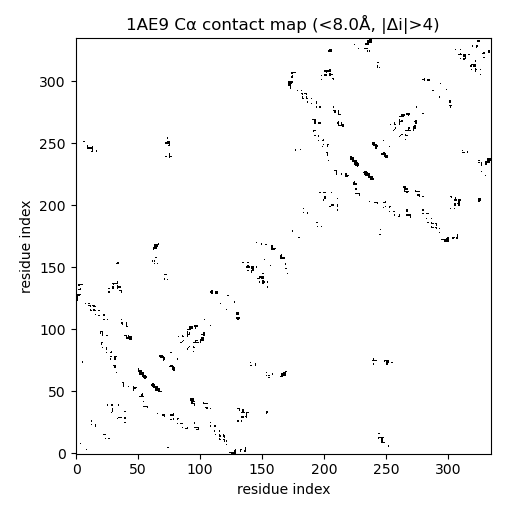98 28.500 1.00 19.39 211 GLN B O 1
ATOM 1608 N N . ARG B 1 36 ? 7.364 14.392 29.485 1.00 19.44 212 ARG B N 1
ATOM 1609 C CA . ARG B 1 36 ? 7.077 12.959 29.418 1.00 19.42 212 ARG B CA 1
ATOM 1610 C C . ARG B 1 36 ? 7.015 12.506 27.960 1.00 19.13 212 ARG B C 1
ATOM 1611 O O . ARG B 1 36 ? 6.578 13.265 27.093 1.00 19.36 212 ARG B O 1
ATOM 1619 N N . VAL B 1 37 ? 7.387 11.256 27.701 1.00 18.00 213 VAL B N 1
ATOM 1620 C CA . VAL B 1 37 ? 7.390 10.729 26.337 1.00 16.90 213 VAL B CA 1
ATOM 1621 C C . VAL B 1 37 ? 6.038 10.886 25.635 1.00 16.93 213 VAL B C 1
ATOM 1622 O O . VAL B 1 37 ? 5.995 11.187 24.438 1.00 16.64 213 VAL B O 1
ATOM 1626 N N . GLY B 1 38 ? 4.942 10.746 26.382 1.00 16.70 214 GLY B N 1
ATOM 1627 C CA . GLY B 1 38 ? 3.619 10.897 25.792 1.00 17.12 214 GLY B CA 1
ATOM 1628 C C . GLY B 1 38 ? 3.423 12.288 25.211 1.00 17.46 214 GLY B C 1
ATOM 1629 O O . GLY B 1 38 ? 2.841 12.462 24.140 1.00 17.37 214 GLY B O 1
ATOM 1630 N N . ASP B 1 39 ? 3.932 13.291 25.912 1.00 17.60 215 ASP B N 1
ATOM 1631 C CA . ASP B 1 39 ? 3.815 14.668 25.453 1.00 17.88 215 ASP B CA 1
ATOM 1632 C C . ASP B 1 39 ? 4.784 14.946 24.301 1.00 18.14 215 ASP B C 1
ATOM 1633 O O . ASP B 1 39 ? 4.424 15.615 23.323 1.00 17.53 215 ASP B O 1
ATOM 1638 N N . LEU B 1 40 ? 5.992 14.392 24.388 1.00 17.33 216 LEU B N 1
ATOM 1639 C CA . LEU B 1 40 ? 6.974 14.565 23.319 1.00 17.72 216 LEU B CA 1
ATOM 1640 C C . LEU B 1 40 ? 6.382 14.091 21.991 1.00 17.23 216 LEU B C 1
ATOM 1641 O O . LEU B 1 40 ? 6.538 14.754 20.964 1.00 17.40 216 LEU B O 1
ATOM 1646 N N . CYS B 1 41 ? 5.700 12.946 22.018 1.00 16.52 217 CYS B N 1
ATOM 1647 C CA . CYS B 1 41 ? 5.096 12.383 20.811 1.00 16.22 217 CYS B CA 1
ATOM 1648 C C . CYS B 1 41 ? 3.951 13.219 20.254 1.00 16.61 217 CYS B C 1
ATOM 1649 O O . CYS B 1 41 ? 3.659 13.154 19.055 1.00 16.60 217 CYS B O 1
ATOM 1652 N N . GLU B 1 42 ? 3.315 14.009 21.116 1.00 18.07 218 GLU B N 1
ATOM 1653 C CA . GLU B 1 42 ? 2.200 14.864 20.715 1.00 18.71 218 GLU B CA 1
ATOM 1654 C C . GLU B 1 42 ? 2.638 16.215 20.151 1.00 19.73 218 GLU B C 1
ATOM 1655 O O . GLU B 1 42 ? 1.866 16.863 19.433 1.00 20.25 218 GLU B O 1
ATOM 1661 N N . MET B 1 43 ? 3.860 16.642 20.470 1.00 17.68 219 MET B N 1
ATOM 1662 C CA . MET B 1 43 ? 4.362 17.931 20.002 1.00 18.31 219 MET B CA 1
ATOM 1663 C C . MET B 1 43 ? 4.296 18.109 18.490 1.00 18.86 219 MET B C 1
ATOM 1664 O O . MET B 1 43 ? 4.680 17.223 17.728 1.00 20.17 219 MET B O 1
ATOM 1669 N N . LYS B 1 44 ? 3.827 19.278 18.071 1.00 20.01 220 LYS B N 1
ATOM 1670 C CA . LYS B 1 44 ? 3.697 19.628 16.665 1.00 21.12 220 LYS B CA 1
ATOM 1671 C C . LYS B 1 44 ? 4.368 20.966 16.406 1.00 20.74 220 LYS B C 1
ATOM 1672 O O . LYS B 1 44 ? 4.538 21.774 17.321 1.00 19.55 220 LYS B O 1
ATOM 1678 N N . TRP B 1 45 ? 4.723 21.209 15.151 1.00 20.29 221 TRP B N 1
ATOM 1679 C C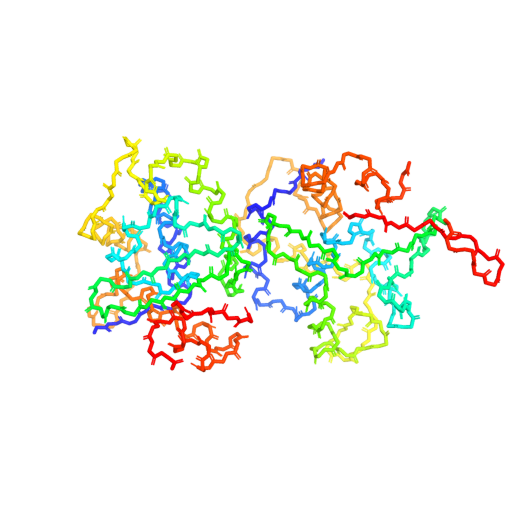A . TRP B 1 45 ? 5.362 22.461 14.781 1.00 21.65 221 TRP B CA 1
ATOM 1680 C C . TRP B 1 45 ? 4.485 23.677 15.074 1.00 23.42 221 TRP B C 1
ATOM 1681 O O . TRP B 1 45 ? 4.983 24.717 15.508 1.00 24.37 221 TRP B O 1
ATOM 1692 N N . SER B 1 46 ? 3.173 23.526 14.925 1.00 23.84 222 SER B N 1
ATOM 1693 C CA . SER B 1 46 ? 2.255 24.621 15.212 1.00 24.40 222 SER B CA 1
ATOM 1694 C C . SER B 1 46 ? 2.203 24.955 16.713 1.00 25.13 222 SER B C 1
ATOM 1695 O O . SER B 1 46 ? 1.527 25.903 17.116 1.00 26.17 222 SER B O 1
ATOM 1698 N N . ASP B 1 47 ? 2.881 24.156 17.541 1.00 24.48 223 ASP B N 1
ATOM 1699 C CA . ASP B 1 47 ? 2.926 24.397 18.984 1.00 23.58 223 ASP B CA 1
ATOM 1700 C C . ASP B 1 47 ? 3.999 25.428 19.325 1.00 24.14 223 ASP B C 1
ATOM 1701 O O . ASP B 1 47 ? 4.068 25.893 20.471 1.00 24.47 223 ASP B O 1
ATOM 1706 N N . ILE B 1 48 ? 4.882 25.712 18.367 1.00 23.78 224 ILE B N 1
ATOM 1707 C CA . ILE B 1 48 ? 5.941 26.692 18.576 1.00 24.14 224 ILE B CA 1
ATOM 1708 C C . ILE B 1 48 ? 5.498 28.037 18.021 1.00 25.70 224 ILE B C 1
ATOM 1709 O O . ILE B 1 48 ? 5.171 28.153 16.845 1.00 26.73 224 ILE B O 1
ATOM 1714 N N . VAL B 1 49 ? 5.466 29.043 18.884 1.00 27.28 225 VAL B N 1
ATOM 1715 C CA . VAL B 1 49 ? 5.078 30.383 18.488 1.00 29.46 225 VAL B CA 1
ATOM 1716 C C . VAL B 1 49 ? 6.030 31.370 19.146 1.00 30.19 225 VAL B C 1
ATOM 1717 O O . VAL B 1 49 ? 6.218 31.338 20.364 1.00 29.96 225 VAL B O 1
ATOM 1721 N N . ASP B 1 50 ? 6.680 32.195 18.332 1.00 32.37 226 ASP B N 1
ATOM 1722 C CA . ASP B 1 50 ? 7.604 33.227 18.824 1.00 34.97 226 ASP B CA 1
ATOM 1723 C C . ASP B 1 50 ? 8.646 32.766 19.843 1.00 33.67 226 ASP B C 1
ATOM 1724 O O . ASP B 1 50 ? 8.778 33.356 20.920 1.00 33.62 226 ASP B O 1
ATOM 1729 N N . GLY B 1 51 ? 9.374 31.709 19.499 1.00 32.48 227 GLY B N 1
ATOM 1730 C CA . GLY B 1 51 ? 10.411 31.201 20.378 1.00 31.51 227 GLY B CA 1
ATOM 1731 C C . GLY B 1 51 ? 9.958 30.431 21.602 1.00 31.08 227 GLY B C 1
ATOM 1732 O O . GLY B 1 51 ? 10.756 30.195 22.517 1.00 29.64 227 GLY B O 1
ATOM 1733 N N . TYR B 1 52 ? 8.685 30.051 21.641 1.00 29.91 228 TYR B N 1
ATOM 1734 C CA . TYR B 1 52 ? 8.162 29.288 22.762 1.00 29.40 228 TYR B CA 1
ATOM 1735 C C . TYR B 1 52 ? 7.389 28.064 22.277 1.00 28.46 228 TYR B C 1
ATOM 1736 O O . TYR B 1 52 ? 6.611 28.147 21.323 1.00 27.22 228 TYR B O 1
ATOM 1745 N N . LEU B 1 53 ? 7.664 26.922 22.904 1.00 26.73 229 LEU B N 1
ATOM 1746 C CA . LEU B 1 53 ? 6.996 25.665 22.589 1.00 24.93 229 LEU B CA 1
ATOM 1747 C C . LEU B 1 53 ? 5.938 25.483 23.665 1.00 23.89 229 LEU B C 1
ATOM 1748 O O . LEU B 1 53 ? 6.264 25.332 24.843 1.00 24.40 229 LEU B O 1
ATOM 1753 N N . TYR B 1 54 ? 4.673 25.565 23.267 1.00 23.91 230 TYR B N 1
ATOM 1754 C CA . TYR B 1 54 ? 3.558 25.422 24.195 1.00 22.78 230 TYR B CA 1
ATOM 1755 C C . TYR B 1 54 ? 3.195 23.966 24.399 1.00 23.67 230 TYR B C 1
ATOM 1756 O O . TYR B 1 54 ? 2.924 23.236 23.439 1.00 25.07 230 TYR B O 1
ATOM 1765 N N . VAL B 1 55 ? 3.165 23.547 25.653 1.00 22.78 231 VAL B N 1
ATOM 1766 C CA . VAL B 1 55 ? 2.868 22.170 25.976 1.00 23.31 231 VAL B CA 1
ATOM 1767 C C . VAL B 1 55 ? 1.789 22.032 27.037 1.00 24.01 231 VAL B C 1
ATOM 1768 O O . VAL B 1 55 ? 1.895 22.626 28.112 1.00 24.47 231 VAL B O 1
ATOM 1772 N N . GLU B 1 56 ? 0.710 21.327 26.711 1.00 22.99 232 GLU B N 1
ATOM 1773 C CA . GLU B 1 56 ? -0.298 21.056 27.719 1.00 22.66 232 GLU B CA 1
ATOM 1774 C C . GLU B 1 56 ? -0.090 19.586 28.010 1.00 21.37 232 GLU B C 1
ATOM 1775 O O . GLU B 1 56 ? -0.344 18.748 27.150 1.00 22.16 232 GLU B O 1
ATOM 1781 N N . GLN B 1 57 ? 0.421 19.279 29.193 1.00 20.87 233 GLN B N 1
ATOM 1782 C CA . GLN B 1 57 ? 0.676 17.903 29.579 1.00 21.74 233 GLN B CA 1
ATOM 1783 C C . GLN B 1 57 ? -0.620 17.090 29.612 1.00 22.56 233 GLN B C 1
ATOM 1784 O O . GLN B 1 57 ? -1.558 17.435 30.331 1.00 21.17 233 GLN B O 1
ATOM 1790 N N . SER B 1 58 ? -0.646 15.996 28.851 1.00 22.40 234 SER B N 1
ATOM 1791 C CA . SER B 1 58 ? -1.811 15.119 28.740 1.00 22.50 234 SER B CA 1
ATOM 1792 C C . SER B 1 58 ? -2.278 14.532 30.062 1.00 22.98 234 SER B C 1
ATOM 1793 O O . SER B 1 58 ? -3.478 14.469 30.333 1.00 23.81 234 SER B O 1
ATOM 1796 N N . LYS B 1 59 ? -1.329 14.090 30.875 1.00 22.46 235 LYS B N 1
ATOM 1797 C CA . LYS B 1 59 ? -1.657 13.480 32.145 1.00 24.54 235 LYS B CA 1
ATOM 1798 C C . LYS B 1 59 ? -2.130 14.442 33.229 1.00 24.52 235 LYS B C 1
ATOM 1799 O O . LYS B 1 59 ? -3.074 14.143 33.955 1.00 23.99 235 LYS B O 1
ATOM 1805 N N . THR B 1 60 ? -1.495 15.601 33.318 1.00 24.19 236 THR B N 1
ATOM 1806 C CA . THR B 1 60 ? -1.803 16.555 34.371 1.00 24.59 236 THR B CA 1
ATOM 1807 C C . THR B 1 60 ? -2.606 17.797 33.999 1.00 25.85 236 THR B C 1
ATOM 1808 O O . THR B 1 60 ? -3.181 18.443 34.876 1.00 27.10 236 THR B O 1
ATOM 1812 N N . GLY B 1 61 ? -2.630 18.147 32.719 1.00 25.88 237 GLY B N 1
ATOM 1813 C CA . GLY B 1 61 ? -3.342 19.339 32.297 1.00 25.59 237 GLY B CA 1
ATOM 1814 C C . GLY B 1 61 ? -2.486 20.595 32.453 1.00 26.94 237 GLY B C 1
ATOM 1815 O O . GLY B 1 61 ? -2.906 21.685 32.054 1.00 25.58 237 GLY B O 1
ATOM 1816 N N . VAL B 1 62 ? -1.291 20.445 33.033 1.00 26.73 238 VAL B N 1
ATOM 1817 C CA . VAL B 1 62 ? -0.366 21.563 33.239 1.00 25.72 238 VAL B CA 1
ATOM 1818 C C . VAL B 1 62 ? 0.023 22.167 31.891 1.00 26.99 238 VAL B C 1
ATOM 1819 O O . VAL B 1 62 ? 0.500 21.465 30.998 1.00 26.73 238 VAL B O 1
ATOM 1823 N N . LYS B 1 63 ? -0.205 23.468 31.748 1.00 27.75 239 LYS B N 1
ATOM 1824 C CA . LYS B 1 63 ? 0.103 24.190 30.524 1.00 28.20 239 LYS B CA 1
ATOM 1825 C C . LYS B 1 63 ? 1.333 25.067 30.732 1.00 28.65 239 LYS B C 1
ATOM 1826 O O . LYS B 1 63 ? 1.291 26.029 31.507 1.00 29.51 239 LYS B O 1
ATOM 1832 N N . ILE B 1 64 ? 2.409 24.765 30.013 1.00 26.88 240 ILE B N 1
ATOM 1833 C CA . ILE B 1 64 ? 3.648 25.525 30.124 1.00 24.91 240 ILE B CA 1
ATOM 1834 C C . ILE B 1 64 ? 4.188 25.950 28.766 1.00 24.88 240 ILE B C 1
ATOM 1835 O O . ILE B 1 64 ? 3.912 25.322 27.747 1.00 25.13 240 ILE B O 1
ATOM 1840 N N . ALA B 1 65 ? 4.912 27.060 28.746 1.00 25.70 241 ALA B N 1
ATOM 1841 C CA . ALA B 1 65 ? 5.503 27.566 27.516 1.00 26.68 241 ALA B CA 1
ATOM 1842 C C . ALA B 1 65 ? 7.018 27.518 27.694 1.00 27.20 241 ALA B C 1
ATOM 1843 O O . ALA B 1 65 ? 7.585 28.289 28.475 1.00 27.77 241 ALA B O 1
ATOM 1845 N N . ILE B 1 66 ? 7.653 26.580 26.993 1.00 26.97 242 ILE B N 1
ATOM 1846 C CA . ILE B 1 66 ? 9.100 26.353 27.054 1.00 26.30 242 ILE B CA 1
ATOM 1847 C C . ILE B 1 66 ? 9.914 27.170 26.040 1.00 25.55 242 ILE B C 1
ATOM 1848 O O . ILE B 1 66 ? 9.723 27.032 24.827 1.00 24.75 242 ILE B O 1
ATOM 1853 N N . PRO B 1 67 ? 10.841 28.023 26.522 1.00 25.39 243 PRO B N 1
ATOM 1854 C CA . PRO B 1 67 ? 11.661 28.835 25.615 1.00 25.21 243 PRO B CA 1
ATOM 1855 C C . PRO B 1 67 ? 12.614 27.949 24.793 1.00 26.26 243 PRO B C 1
ATOM 1856 O O . PRO B 1 67 ? 13.345 27.124 25.351 1.00 26.51 243 PRO B O 1
ATOM 1860 N N . THR B 1 68 ? 12.607 28.121 23.471 1.00 26.15 244 THR B N 1
ATOM 1861 C CA . THR B 1 68 ? 13.443 27.307 22.595 1.00 26.81 244 THR B CA 1
ATOM 1862 C C . THR B 1 68 ? 14.922 27.652 22.685 1.00 27.33 244 THR B C 1
ATOM 1863 O O . THR B 1 68 ? 15.753 27.060 21.991 1.00 26.20 244 THR B O 1
ATOM 1867 N N . ALA B 1 69 ? 15.244 28.626 23.527 1.00 28.27 245 ALA B N 1
ATOM 1868 C CA . ALA B 1 69 ? 16.625 29.037 23.721 1.00 27.13 245 ALA B CA 1
ATOM 1869 C C . ALA B 1 69 ? 17.303 28.190 24.795 1.00 26.82 245 ALA B C 1
ATOM 1870 O O . ALA B 1 69 ? 18.491 28.353 25.055 1.00 27.53 245 ALA B O 1
ATOM 1872 N N . LEU B 1 70 ? 16.551 27.289 25.420 1.00 25.25 246 LEU B N 1
ATOM 1873 C CA . LEU B 1 70 ? 17.101 26.427 26.460 1.00 25.65 246 LEU B CA 1
ATOM 1874 C C . LEU B 1 70 ? 18.231 25.535 25.960 1.00 25.50 246 LEU B C 1
ATOM 1875 O O . LEU B 1 70 ? 18.327 25.238 24.764 1.00 25.47 246 LEU B O 1
ATOM 1880 N N . HIS B 1 71 ? 19.096 25.125 26.883 1.00 25.88 247 HIS B N 1
ATOM 1881 C CA . HIS B 1 71 ? 20.199 24.232 26.566 1.00 25.92 247 HIS B CA 1
ATOM 1882 C C . HIS B 1 71 ? 20.677 23.499 27.805 1.00 24.54 247 HIS B C 1
ATOM 1883 O O . HIS B 1 71 ? 20.543 23.995 28.917 1.00 25.03 247 HIS B O 1
ATOM 1890 N N . ILE B 1 72 ? 21.145 22.275 27.603 1.00 23.74 248 ILE B N 1
ATOM 1891 C CA . ILE B 1 72 ? 21.660 21.433 28.673 1.00 24.32 248 ILE B CA 1
ATOM 1892 C C . ILE B 1 72 ? 23.169 21.380 28.441 1.00 24.40 248 ILE B C 1
ATOM 1893 O O . ILE B 1 72 ? 23.615 20.857 27.424 1.00 24.89 248 ILE B O 1
ATOM 1898 N N . ASP B 1 73 ? 23.948 21.924 29.373 1.00 24.84 249 ASP B N 1
ATOM 1899 C CA . ASP B 1 73 ? 25.406 21.967 29.231 1.00 26.01 249 ASP B CA 1
ATOM 1900 C C . ASP B 1 73 ? 26.111 20.628 29.284 1.00 24.87 249 ASP B C 1
ATOM 1901 O O . ASP B 1 73 ? 26.938 20.333 28.426 1.00 25.70 249 ASP B O 1
ATOM 1906 N N . ALA B 1 74 ? 25.769 19.818 30.278 1.00 24.24 250 ALA B N 1
ATOM 1907 C CA . ALA B 1 74 ? 26.389 18.509 30.470 1.00 24.05 250 ALA B CA 1
ATOM 1908 C C . ALA B 1 74 ? 26.393 17.605 29.250 1.00 24.06 250 ALA B C 1
ATOM 1909 O O . ALA B 1 74 ? 27.337 16.839 29.045 1.00 25.51 250 ALA B O 1
ATOM 1911 N N . LEU B 1 75 ? 25.336 17.685 28.448 1.00 23.40 251 LEU B N 1
ATOM 1912 C CA . LEU B 1 75 ? 25.212 16.853 27.253 1.00 21.14 251 LEU B CA 1
ATOM 1913 C C . LEU B 1 75 ? 25.353 17.636 25.958 1.00 19.86 251 LEU B C 1
ATOM 1914 O O . LEU B 1 75 ? 25.231 17.065 24.880 1.00 19.61 251 LEU B O 1
ATOM 1919 N N . GLY B 1 76 ? 25.622 18.935 26.064 1.00 18.84 252 GLY B N 1
ATOM 1920 C CA . GLY B 1 76 ? 25.776 19.758 24.878 1.00 17.58 252 GLY B CA 1
ATOM 1921 C C . GLY B 1 76 ? 24.551 19.744 23.979 1.00 18.22 252 GLY B C 1
ATOM 1922 O O . GLY B 1 76 ? 24.668 19.536 22.766 1.00 17.89 252 GLY B O 1
ATOM 1923 N N . ILE B 1 77 ? 23.376 19.958 24.564 1.00 17.17 253 ILE B N 1
ATOM 1924 C CA . ILE B 1 77 ? 22.135 19.979 23.790 1.00 16.93 253 ILE B CA 1
ATOM 1925 C C . ILE B 1 77 ? 21.552 21.384 23.741 1.00 17.22 253 ILE B C 1
ATOM 1926 O O . ILE B 1 77 ? 21.337 22.016 24.786 1.00 18.70 253 ILE B O 1
ATOM 1931 N N . SER B 1 78 ? 21.328 21.881 22.531 1.00 17.22 254 SER B N 1
ATOM 1932 C CA . SER B 1 78 ? 20.713 23.185 22.329 1.00 17.08 254 SER B CA 1
ATOM 1933 C C . SER B 1 78 ? 19.307 22.843 21.844 1.00 18.61 254 SER B C 1
ATOM 1934 O O . SER B 1 78 ? 19.162 22.120 20.854 1.00 17.90 254 SER B O 1
ATOM 1937 N N . MET B 1 79 ? 18.273 23.333 22.525 1.00 18.91 255 MET B N 1
ATOM 1938 C CA . MET B 1 79 ? 16.907 23.017 22.112 1.00 19.36 255 MET B CA 1
ATOM 1939 C C . MET B 1 79 ? 16.622 23.477 20.690 1.00 20.28 255 MET B C 1
ATOM 1940 O O . MET B 1 79 ? 16.029 22.738 19.900 1.00 20.89 255 MET B O 1
ATOM 1945 N N . LYS B 1 80 ? 17.065 24.685 20.351 1.00 20.05 256 LYS B N 1
ATOM 1946 C CA . LYS B 1 80 ? 16.857 25.211 19.009 1.00 19.56 256 LYS B CA 1
ATOM 1947 C C . LYS B 1 80 ? 17.561 24.336 17.972 1.00 18.21 256 LYS B C 1
ATOM 1948 O O . LYS B 1 80 ? 16.993 24.009 16.936 1.00 18.96 256 LYS B O 1
ATOM 1954 N N . GLU B 1 81 ? 18.792 23.936 18.264 1.00 18.34 257 GLU B N 1
ATOM 1955 C CA . GLU B 1 81 ? 19.566 23.105 17.347 1.00 17.06 257 GLU B CA 1
ATOM 1956 C C . GLU B 1 81 ? 18.899 21.747 17.142 1.00 16.13 257 GLU B C 1
ATOM 1957 O O . GLU B 1 81 ? 18.854 21.233 16.029 1.00 14.86 257 GLU B O 1
ATOM 1963 N N . THR B 1 82 ? 18.381 21.169 18.218 1.00 17.30 258 THR B N 1
ATOM 1964 C CA . THR B 1 82 ? 17.692 19.886 18.137 1.00 17.54 258 THR B CA 1
ATOM 1965 C C . THR B 1 82 ? 16.416 20.051 17.304 1.00 17.50 258 THR B C 1
ATOM 1966 O O . THR B 1 82 ? 16.125 19.230 16.434 1.00 17.52 258 THR B O 1
ATOM 1970 N N . LEU B 1 83 ? 15.685 21.136 17.539 1.00 17.80 259 LEU B N 1
ATOM 1971 C CA . LEU B 1 83 ? 14.464 21.401 16.783 1.00 17.67 259 LEU B CA 1
ATOM 1972 C C . LEU B 1 83 ? 14.782 21.590 15.297 1.00 17.50 259 LEU B C 1
ATOM 1973 O O . LEU B 1 83 ? 14.035 21.110 14.430 1.00 17.48 259 LEU B O 1
ATOM 1978 N N . ASP B 1 84 ? 15.888 22.273 14.999 1.00 17.97 260 ASP B N 1
ATOM 1979 C CA . ASP B 1 84 ? 16.299 22.490 13.610 1.00 18.62 260 ASP B CA 1
ATOM 1980 C C . ASP B 1 84 ? 16.562 21.139 12.957 1.00 19.00 260 ASP B C 1
ATOM 1981 O O . ASP B 1 84 ? 16.156 20.906 11.812 1.00 19.32 260 ASP B O 1
ATOM 1986 N N . LYS B 1 85 ? 17.198 20.236 13.703 1.00 18.37 261 LYS B N 1
ATOM 1987 C CA . LYS B 1 85 ? 17.489 18.901 13.197 1.00 18.97 261 LYS B CA 1
ATOM 1988 C C . LYS B 1 85 ? 16.204 18.101 12.993 1.00 18.96 261 LYS B C 1
ATOM 1989 O O . LYS B 1 85 ? 16.070 17.385 12.006 1.00 19.76 261 LYS B O 1
ATOM 1995 N N . CYS B 1 86 ? 15.257 18.218 13.919 1.00 19.59 262 CYS B N 1
ATOM 1996 C CA . CYS B 1 86 ? 13.984 17.508 13.783 1.00 19.10 262 CYS B CA 1
ATOM 1997 C C . CYS B 1 86 ? 13.253 17.984 12.533 1.00 19.22 262 CYS B C 1
ATOM 1998 O O . CYS B 1 86 ? 12.686 17.175 11.805 1.00 19.73 262 CYS B O 1
ATOM 2001 N N . LYS B 1 87 ? 13.290 19.291 12.280 1.00 18.82 263 LYS B N 1
ATOM 2002 C CA . LYS B 1 87 ? 12.635 19.885 11.112 1.00 20.10 263 LYS B CA 1
ATOM 2003 C C . LYS B 1 87 ? 13.240 19.400 9.796 1.00 21.02 263 LYS B C 1
ATOM 2004 O O . LYS B 1 87 ? 12.525 18.982 8.892 1.00 20.12 263 LYS B O 1
ATOM 2010 N N . GLU B 1 88 ? 14.564 19.447 9.705 1.00 22.03 264 GLU B N 1
ATOM 2011 C CA . GLU B 1 88 ? 15.268 19.049 8.499 1.00 23.26 264 GLU B CA 1
ATOM 2012 C C . GLU B 1 88 ? 15.361 17.544 8.254 1.00 22.73 264 GLU B C 1
ATOM 2013 O O . GLU B 1 88 ? 15.163 17.075 7.127 1.00 21.95 264 GLU B O 1
ATOM 2019 N N . ILE B 1 89 ? 15.677 16.790 9.300 1.00 21.01 265 ILE B N 1
ATOM 2020 C CA . ILE B 1 89 ? 15.847 15.345 9.181 1.00 19.80 265 ILE B CA 1
ATOM 2021 C C . ILE B 1 89 ? 14.550 14.546 9.154 1.00 19.54 265 ILE B C 1
ATOM 2022 O O . ILE B 1 89 ? 14.377 13.678 8.303 1.00 20.97 265 ILE B O 1
ATOM 2027 N N . LEU B 1 90 ? 13.643 14.837 10.080 1.00 18.73 266 LEU B N 1
ATOM 2028 C CA . LEU B 1 90 ? 12.378 14.108 10.166 1.00 18.78 266 LEU B CA 1
ATOM 2029 C C . LEU B 1 90 ? 11.275 14.709 9.287 1.00 19.85 266 LEU B C 1
ATOM 2030 O O . LEU B 1 90 ? 10.549 13.981 8.620 1.00 20.03 266 LEU B O 1
ATOM 2035 N N . GLY B 1 91 ? 11.132 16.032 9.333 1.00 21.05 267 GLY B N 1
ATOM 2036 C CA . GLY B 1 91 ? 10.155 16.738 8.517 1.00 20.29 267 GLY B CA 1
ATOM 2037 C C . GLY B 1 91 ? 8.698 16.322 8.592 1.00 20.70 267 GLY B C 1
ATOM 2038 O O . GLY B 1 91 ? 8.009 16.297 7.569 1.00 21.25 267 GLY B O 1
ATOM 2039 N N . GLY B 1 92 ? 8.200 16.035 9.788 1.00 21.41 268 GLY B N 1
ATOM 2040 C CA . GLY B 1 92 ? 6.807 15.633 9.919 1.00 21.12 268 GLY B CA 1
ATOM 2041 C C . GLY B 1 92 ? 5.934 16.745 10.465 1.00 21.13 268 GLY B C 1
ATOM 2042 O O . GLY B 1 92 ? 6.419 17.855 10.679 1.00 21.49 268 GLY B O 1
ATOM 2043 N N . GLU B 1 93 ? 4.637 16.482 10.628 1.00 20.80 269 GLU B N 1
ATOM 2044 C CA . GLU B 1 93 ? 3.726 17.480 11.193 1.00 20.43 269 GLU B CA 1
ATOM 2045 C C . GLU B 1 93 ? 4.041 17.512 12.696 1.00 20.41 269 GLU B C 1
ATOM 2046 O O . GLU B 1 93 ? 3.921 18.553 13.359 1.00 20.38 269 GLU B O 1
ATOM 2048 N N . THR B 1 94 ? 4.429 16.353 13.225 1.00 18.71 270 THR B N 1
ATOM 2049 C CA . THR B 1 94 ? 4.812 16.234 14.622 1.00 17.84 270 THR B CA 1
ATOM 2050 C C . THR B 1 94 ? 6.322 16.492 14.651 1.00 17.55 270 THR B C 1
ATOM 2051 O O . THR B 1 94 ? 7.023 16.151 13.691 1.00 17.57 270 THR B O 1
ATOM 2055 N N . ILE B 1 95 ? 6.806 17.154 15.703 1.00 17.52 271 ILE B N 1
ATOM 2056 C CA . ILE B 1 95 ? 8.237 17.468 15.847 1.00 17.18 271 ILE B CA 1
ATOM 2057 C C . ILE B 1 95 ? 9.076 16.183 15.758 1.00 17.65 271 ILE B C 1
ATOM 2058 O O . ILE B 1 95 ? 10.074 16.111 15.020 1.00 17.34 271 ILE B O 1
ATOM 2063 N N . ILE B 1 96 ? 8.633 15.169 16.491 1.00 16.78 272 ILE B N 1
ATOM 2064 C CA . ILE B 1 96 ? 9.253 13.852 16.493 1.00 18.29 272 ILE B CA 1
ATOM 2065 C C . ILE B 1 96 ? 8.394 13.025 15.515 1.00 16.67 272 ILE B C 1
ATOM 2066 O O . ILE B 1 96 ? 7.169 13.015 15.617 1.00 17.09 272 ILE B O 1
ATOM 2071 N N . ALA B 1 97 ? 9.019 12.388 14.536 1.00 16.28 273 ALA B N 1
ATOM 2072 C CA . ALA B 1 97 ? 8.263 11.596 13.569 1.00 17.50 273 ALA B CA 1
ATOM 2073 C C . ALA B 1 97 ? 9.065 10.417 13.062 1.00 18.52 273 ALA B C 1
ATOM 2074 O O . ALA B 1 97 ? 10.291 10.418 13.127 1.00 19.56 273 ALA B O 1
ATOM 2076 N N . SER B 1 98 ? 8.364 9.424 12.531 1.00 19.36 274 SER B N 1
ATOM 2077 C CA . SER B 1 98 ? 8.995 8.227 12.005 1.00 20.07 274 SER B CA 1
ATOM 2078 C C . SER B 1 98 ? 9.698 8.530 10.690 1.00 21.52 274 SER B C 1
ATOM 2079 O O . SER B 1 98 ? 9.574 9.627 10.144 1.00 21.99 274 SER B O 1
ATOM 2082 N N . THR B 1 99 ? 10.373 7.518 10.155 1.00 22.45 275 THR B N 1
ATOM 2083 C CA . THR B 1 99 ? 11.078 7.629 8.884 1.00 24.60 275 THR B CA 1
ATOM 2084 C C . THR B 1 99 ? 10.087 7.945 7.754 1.00 25.15 275 THR B C 1
ATOM 2085 O O . THR B 1 99 ? 10.440 8.601 6.778 1.00 25.33 275 THR B O 1
ATOM 2089 N N . ARG B 1 100 ? 8.839 7.505 7.908 1.00 25.28 276 ARG B N 1
ATOM 2090 C CA . ARG B 1 100 ? 7.805 7.746 6.904 1.00 25.89 276 ARG B CA 1
ATOM 2091 C C . ARG B 1 100 ? 6.976 8.977 7.271 1.00 24.35 276 ARG B C 1
ATOM 2092 O O . ARG B 1 100 ? 5.840 9.127 6.831 1.00 24.07 276 ARG B O 1
ATOM 2100 N N . ARG B 1 101 ? 7.570 9.838 8.101 1.00 23.22 277 ARG B N 1
ATOM 2101 C CA . ARG B 1 101 ? 6.983 11.095 8.565 1.00 22.71 277 ARG B CA 1
ATOM 2102 C C . ARG B 1 101 ? 5.689 11.008 9.383 1.00 22.49 277 ARG B C 1
ATOM 2103 O O . ARG B 1 101 ? 4.988 12.000 9.565 1.00 22.36 277 ARG B O 1
ATOM 2111 N N . GLU B 1 102 ? 5.427 9.848 9.967 1.00 21.77 278 GLU B N 1
ATOM 2112 C CA . GLU B 1 102 ? 4.223 9.665 10.763 1.00 23.00 278 GLU B CA 1
ATOM 2113 C C . GLU B 1 102 ? 4.469 9.875 12.253 1.00 21.30 278 GLU B C 1
ATOM 2114 O O . GLU B 1 102 ? 5.606 9.791 12.718 1.00 19.86 278 GLU B O 1
ATOM 2120 N N . PRO B 1 103 ? 3.415 10.227 13.010 1.00 20.38 279 PRO B N 1
ATOM 2121 C CA . PRO B 1 103 ? 3.604 10.427 14.447 1.00 19.42 279 P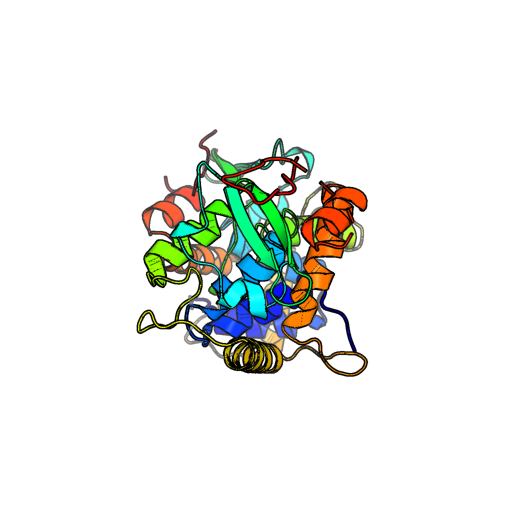RO B CA 1
ATOM 2122 C C . PRO B 1 103 ? 4.061 9.128 15.116 1.00 19.39 279 PRO B C 1
ATOM 2123 O O . PRO B 1 103 ? 3.791 8.031 14.609 1.00 17.74 279 PRO B O 1
ATOM 2127 N N . LEU B 1 104 ? 4.822 9.260 16.200 1.00 18.30 280 LEU B N 1
ATOM 2128 C CA . LEU B 1 104 ? 5.330 8.117 16.952 1.00 18.18 280 LEU B CA 1
ATOM 2129 C C . LEU B 1 104 ? 4.513 7.956 18.226 1.00 17.66 280 LEU B C 1
ATOM 2130 O O . LEU B 1 104 ? 3.854 8.893 18.660 1.00 17.45 280 LEU B O 1
ATOM 2135 N N . SER B 1 105 ? 4.479 6.745 18.769 1.00 18.66 281 SER B N 1
ATOM 2136 C CA . SER B 1 105 ? 3.751 6.498 20.009 1.00 18.18 281 SER B CA 1
ATOM 2137 C C . SER B 1 105 ? 4.789 6.298 21.104 1.00 18.39 281 SER B C 1
ATOM 2138 O O . SER B 1 105 ? 5.960 6.033 20.810 1.00 18.12 281 SER B O 1
ATOM 2141 N N . SER B 1 106 ? 4.361 6.390 22.361 1.00 17.95 282 SER B N 1
ATOM 2142 C CA . SER B 1 106 ? 5.271 6.211 23.487 1.00 18.99 282 SER B CA 1
ATOM 2143 C C . SER B 1 106 ? 5.915 4.824 23.487 1.00 18.08 282 SER B C 1
ATOM 2144 O O . SER B 1 106 ? 7.105 4.681 23.789 1.00 16.70 282 SER B O 1
ATOM 2147 N N . GLY B 1 107 ? 5.120 3.811 23.152 1.00 17.50 283 GLY B N 1
ATOM 2148 C CA . GLY B 1 107 ? 5.602 2.443 23.127 1.00 15.60 283 GLY B CA 1
ATOM 2149 C C . GLY B 1 107 ? 6.717 2.239 22.134 1.00 16.39 283 GLY B C 1
ATOM 2150 O O . GLY B 1 107 ? 7.706 1.575 22.432 1.00 19.06 283 GLY B O 1
ATOM 2151 N N . THR B 1 108 ? 6.576 2.813 20.949 1.00 15.37 284 THR B N 1
ATOM 2152 C CA . THR B 1 108 ? 7.603 2.666 19.931 1.00 15.78 284 THR B CA 1
ATOM 2153 C C . THR B 1 108 ? 8.905 3.349 20.345 1.00 14.52 284 THR B C 1
ATOM 2154 O O . THR B 1 108 ? 9.979 2.766 20.229 1.00 14.84 284 THR B O 1
ATOM 2158 N N . VAL B 1 109 ? 8.804 4.575 20.845 1.00 14.76 285 VAL B N 1
ATOM 2159 C CA . VAL B 1 109 ? 9.982 5.322 21.281 1.00 13.74 285 VAL B CA 1
ATOM 2160 C C . VAL B 1 109 ? 10.713 4.567 22.398 1.00 15.02 285 VAL B C 1
ATOM 2161 O O . VAL B 1 109 ? 11.933 4.364 22.336 1.00 15.02 285 VAL B O 1
ATOM 2165 N N . SER B 1 110 ? 9.946 4.115 23.391 1.00 16.30 286 SER B N 1
ATOM 2166 C CA . SER B 1 110 ? 10.483 3.376 24.534 1.00 16.24 286 SER B CA 1
ATOM 2167 C C . SER B 1 110 ? 11.130 2.064 24.098 1.00 17.13 286 SER B C 1
ATOM 2168 O O . SER B 1 110 ? 12.184 1.679 24.614 1.00 16.97 286 SER B O 1
ATOM 2171 N N . ARG B 1 111 ? 10.507 1.395 23.133 1.00 17.35 287 ARG B N 1
ATOM 2172 C CA . ARG B 1 111 ? 11.014 0.131 22.610 1.00 18.93 287 ARG B CA 1
ATOM 2173 C C . ARG B 1 111 ? 12.350 0.303 21.901 1.00 18.45 287 ARG B C 1
ATOM 2174 O O . ARG B 1 111 ? 13.267 -0.492 22.110 1.00 19.54 287 ARG B O 1
ATOM 2182 N N . TYR B 1 112 ? 12.479 1.329 21.063 1.00 17.79 288 TYR B N 1
ATOM 2183 C CA . TYR B 1 112 ? 13.745 1.541 20.364 1.00 16.62 288 TYR B CA 1
ATOM 2184 C C . TYR B 1 112 ? 14.854 2.001 21.299 1.00 15.74 288 TYR B C 1
ATOM 2185 O O . TYR B 1 112 ? 16.023 1.662 21.103 1.00 15.58 288 TYR B O 1
ATOM 2194 N N . PHE B 1 113 ? 14.490 2.770 22.317 1.00 14.87 289 PHE B N 1
ATOM 2195 C CA . PHE B 1 113 ? 15.473 3.219 23.300 1.00 15.12 289 PHE B CA 1
ATOM 2196 C C . PHE B 1 113 ? 16.015 1.990 24.043 1.00 15.36 289 PHE B C 1
ATOM 2197 O O . PHE B 1 113 ? 17.212 1.892 24.320 1.00 14.87 289 PHE B O 1
ATOM 2205 N N . MET B 1 114 ? 15.123 1.050 24.344 1.00 14.78 290 MET B N 1
ATOM 2206 C CA . MET B 1 114 ? 15.485 -0.174 25.044 1.00 14.86 290 MET B CA 1
ATOM 2207 C C . MET B 1 114 ? 16.481 -0.997 24.224 1.00 15.39 290 MET B C 1
ATOM 2208 O O . MET B 1 114 ? 17.434 -1.554 24.776 1.00 16.14 290 MET B O 1
ATOM 2213 N N . ARG B 1 115 ? 16.296 -1.030 22.906 1.00 14.33 291 ARG B N 1
ATOM 2214 C CA . ARG B 1 115 ? 17.196 -1.761 22.022 1.00 14.55 291 ARG B CA 1
ATOM 2215 C C . ARG B 1 115 ? 18.561 -1.088 21.969 1.00 15.66 291 ARG B C 1
ATOM 2216 O O . ARG B 1 115 ? 19.588 -1.762 21.997 1.00 16.71 291 ARG B O 1
ATOM 2224 N N . ALA B 1 116 ? 18.574 0.241 21.904 1.00 15.94 292 ALA B N 1
ATOM 2225 C CA . ALA B 1 116 ? 19.831 0.987 21.884 1.00 16.57 292 ALA B CA 1
ATOM 2226 C C . ALA B 1 116 ? 20.540 0.744 23.220 1.00 17.39 292 ALA B C 1
ATOM 2227 O O . ALA B 1 116 ? 21.752 0.534 23.265 1.00 19.23 292 ALA B O 1
ATOM 2229 N N . ARG B 1 117 ? 19.767 0.734 24.303 1.00 18.18 293 ARG B N 1
ATOM 2230 C CA . ARG B 1 117 ? 20.311 0.499 25.637 1.00 18.45 293 ARG B CA 1
ATOM 2231 C C . ARG B 1 117 ? 21.012 -0.858 25.699 1.00 20.59 293 ARG B C 1
ATOM 2232 O O . ARG B 1 117 ? 22.130 -0.955 26.204 1.00 21.67 293 ARG B O 1
ATOM 2240 N N . LYS B 1 118 ? 20.369 -1.900 25.173 1.00 19.26 294 LYS B N 1
ATOM 2241 C CA . LYS B 1 118 ? 20.971 -3.233 25.177 1.00 19.73 294 LYS B CA 1
ATOM 2242 C C . LYS B 1 118 ? 22.240 -3.247 24.331 1.00 19.98 294 LYS B C 1
ATOM 2243 O O . LYS B 1 118 ? 23.247 -3.852 24.703 1.00 21.42 294 LYS B O 1
ATOM 2249 N N . ALA B 1 119 ? 22.186 -2.570 23.190 1.00 20.26 295 ALA B N 1
ATOM 2250 C CA . ALA B 1 119 ? 23.323 -2.517 22.284 1.00 20.78 295 ALA B CA 1
ATOM 2251 C C . ALA B 1 119 ? 24.565 -1.843 22.888 1.00 21.40 29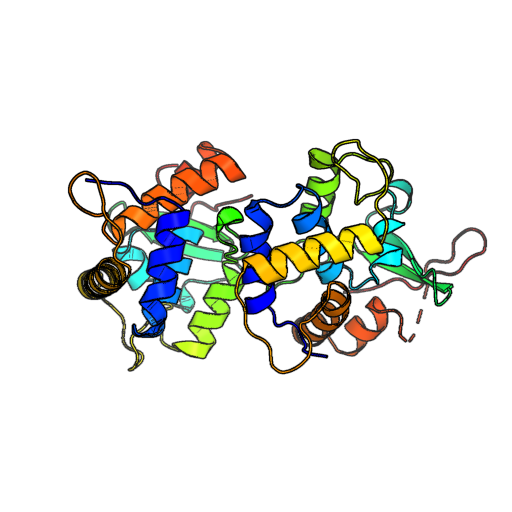5 ALA B C 1
ATOM 2252 O O . ALA B 1 119 ? 25.683 -2.136 22.473 1.00 22.84 295 ALA B O 1
ATOM 2254 N N . SER B 1 120 ? 24.376 -0.979 23.883 1.00 23.55 296 SER B N 1
ATOM 2255 C CA . SER B 1 120 ? 25.495 -0.281 24.525 1.00 24.46 296 SER B CA 1
ATOM 2256 C C . SER B 1 120 ? 26.312 -1.153 25.486 1.00 26.96 296 SER B C 1
ATOM 2257 O O . SER B 1 120 ? 27.403 -0.763 25.907 1.00 28.52 296 SER B O 1
ATOM 2260 N N . GLY B 1 121 ? 25.763 -2.297 25.883 1.00 27.75 297 GLY B N 1
ATOM 2261 C CA . GLY B 1 121 ? 26.475 -3.178 26.790 1.00 27.24 297 GLY B CA 1
ATOM 2262 C C . GLY B 1 121 ? 26.547 -2.723 28.238 1.00 28.59 297 GLY B C 1
ATOM 2263 O O . GLY B 1 121 ? 27.237 -3.345 29.047 1.00 29.67 297 GLY B O 1
ATOM 2264 N N . LEU B 1 122 ? 25.818 -1.674 28.597 1.00 27.81 298 LEU B N 1
ATOM 2265 C CA . LEU B 1 122 ? 25.841 -1.192 29.972 1.00 28.81 298 LEU B CA 1
ATOM 2266 C C . LEU B 1 122 ? 25.191 -2.184 30.943 1.00 30.47 298 LEU B C 1
ATOM 2267 O O . LEU B 1 122 ? 24.333 -2.978 30.550 1.00 30.39 298 LEU B O 1
ATOM 2272 N N . SER B 1 123 ? 25.633 -2.147 32.201 1.00 31.41 299 SER B N 1
ATOM 2273 C CA . SER B 1 123 ? 25.091 -2.996 33.265 1.00 31.23 299 SER B CA 1
ATOM 2274 C C . SER B 1 123 ? 24.494 -2.054 34.298 1.00 30.18 299 SER B C 1
ATOM 2275 O O . SER B 1 123 ? 25.036 -0.978 34.544 1.00 31.21 299 SER B O 1
ATOM 2278 N N . PHE B 1 124 ? 23.365 -2.433 34.879 1.00 29.29 300 PHE B N 1
ATOM 2279 C CA . PHE B 1 124 ? 22.698 -1.588 35.861 1.00 29.58 300 PHE B CA 1
ATOM 2280 C C . PHE B 1 124 ? 22.342 -2.394 37.111 1.00 30.92 300 PHE B C 1
ATOM 2281 O O . PHE B 1 124 ? 22.189 -3.615 37.055 1.00 30.99 300 PHE B O 1
ATOM 2289 N N . GLU B 1 125 ? 22.270 -1.715 38.249 1.00 31.89 301 GLU B N 1
ATOM 2290 C CA . GLU B 1 125 ? 21.889 -2.359 39.493 1.00 32.75 301 GLU B CA 1
ATOM 2291 C C . GLU B 1 125 ? 20.363 -2.291 39.487 1.00 34.05 301 GLU B C 1
ATOM 2292 O O . GLU B 1 125 ? 19.769 -1.207 39.545 1.00 34.52 301 GLU B O 1
ATOM 2294 N N . GLY B 1 126 ? 19.729 -3.449 39.363 1.00 34.38 302 GLY B N 1
ATOM 2295 C CA . GLY B 1 126 ? 18.280 -3.477 39.322 1.00 32.16 302 GLY B CA 1
ATOM 2296 C C . GLY B 1 126 ? 17.822 -3.299 37.886 1.00 31.01 302 GLY B C 1
ATOM 2297 O O . GLY B 1 126 ? 18.632 -3.339 36.950 1.00 30.54 302 GLY B O 1
ATOM 2298 N N . ASP B 1 127 ? 16.521 -3.108 37.709 1.00 29.87 303 ASP B N 1
ATOM 2299 C CA . ASP B 1 127 ? 15.934 -2.935 36.385 1.00 27.31 303 ASP B CA 1
ATOM 2300 C C . ASP B 1 127 ? 16.552 -1.762 35.629 1.00 26.02 303 ASP B C 1
ATOM 2301 O O . ASP B 1 127 ? 16.621 -0.650 36.152 1.00 26.72 303 ASP B O 1
ATOM 2306 N N . PRO B 1 128 ? 17.018 -1.997 34.388 1.00 24.76 304 PRO B N 1
ATOM 2307 C CA . PRO B 1 128 ? 17.627 -0.950 33.563 1.00 22.20 304 PRO B CA 1
ATOM 2308 C C . PRO B 1 128 ? 16.676 0.231 33.372 1.00 20.85 304 PRO B C 1
ATOM 2309 O O . PRO B 1 128 ? 15.454 0.070 33.418 1.00 21.00 304 PRO B O 1
ATOM 2313 N N . PRO B 1 129 ? 17.225 1.443 33.203 1.00 20.29 305 PRO B N 1
ATOM 2314 C CA . PRO B 1 129 ? 16.390 2.626 33.007 1.00 19.01 305 PRO B CA 1
ATOM 2315 C C . PRO B 1 129 ? 15.714 2.578 31.636 1.00 19.47 305 PRO B C 1
ATOM 2316 O O . PRO B 1 129 ? 16.287 2.074 30.666 1.00 19.62 305 PRO B O 1
ATOM 2320 N N . THR B 1 130 ? 14.481 3.062 31.581 1.00 18.99 306 THR B N 1
ATOM 2321 C CA . THR B 1 130 ? 13.714 3.101 30.350 1.00 19.71 306 THR B CA 1
ATOM 2322 C C . THR B 1 130 ? 13.795 4.521 29.804 1.00 19.34 306 THR B C 1
ATOM 2323 O O . THR B 1 130 ? 14.428 5.384 30.413 1.00 19.11 306 THR B O 1
ATOM 2327 N N . PHE B 1 131 ? 13.131 4.781 28.681 1.00 18.12 307 PHE B N 1
ATOM 2328 C CA . PHE B 1 131 ? 13.133 6.120 28.100 1.00 18.76 307 PHE B CA 1
ATOM 2329 C C . PHE B 1 131 ? 12.586 7.128 29.108 1.00 19.67 307 PHE B C 1
ATOM 2330 O O . PHE B 1 131 ? 12.995 8.291 29.112 1.00 19.31 307 PHE B O 1
ATOM 2338 N N . HIS B 1 132 ? 11.663 6.678 29.958 1.00 21.22 308 HIS B N 1
ATOM 2339 C CA . HIS B 1 132 ? 11.060 7.536 30.980 1.00 23.23 308 HIS B CA 1
ATOM 2340 C C . HIS B 1 132 ? 12.097 8.170 31.904 1.00 22.51 308 HIS B C 1
ATOM 2341 O O . HIS B 1 132 ? 11.907 9.299 32.367 1.00 21.74 308 HIS B O 1
ATOM 2348 N N . GLU B 1 133 ? 13.206 7.467 32.137 1.00 22.31 309 GLU B N 1
ATOM 2349 C CA . GLU B 1 133 ? 14.258 7.970 33.020 1.00 22.59 309 GLU B CA 1
ATOM 2350 C C . GLU B 1 133 ? 14.992 9.196 32.498 1.00 22.24 309 GLU B C 1
ATOM 2351 O O . GLU B 1 133 ? 15.705 9.858 33.251 1.00 23.66 309 GLU B O 1
ATOM 2357 N N . LEU B 1 134 ? 14.808 9.513 31.221 1.00 20.10 310 LEU B N 1
ATOM 2358 C CA . LEU B 1 134 ? 15.434 10.701 30.653 1.00 19.04 310 LEU B CA 1
ATOM 2359 C C . LEU B 1 134 ? 14.796 11.949 31.285 1.00 19.37 310 LEU B C 1
ATOM 2360 O O . LEU B 1 134 ? 15.417 13.015 31.327 1.00 18.99 310 LEU B O 1
ATOM 2365 N N . ARG B 1 135 ? 13.570 11.809 31.798 1.00 20.27 311 ARG B N 1
ATOM 2366 C CA . ARG B 1 135 ? 12.863 12.918 32.448 1.00 20.90 311 ARG B CA 1
ATOM 2367 C C . ARG B 1 135 ? 13.517 13.255 33.806 1.00 22.20 311 ARG B C 1
ATOM 2368 O O . ARG B 1 135 ? 13.695 14.433 34.149 1.00 21.55 311 ARG B O 1
ATOM 2376 N N . SER B 1 136 ? 13.904 12.222 34.555 1.00 22.90 312 SER B N 1
ATOM 2377 C CA . SER B 1 136 ? 14.573 12.414 35.839 1.00 25.36 312 SER B CA 1
ATOM 2378 C C . SER B 1 136 ? 15.965 12.975 35.608 1.00 24.72 312 SER B C 1
ATOM 2379 O O . SER B 1 136 ? 16.416 13.846 36.354 1.00 26.07 312 SER B O 1
ATOM 2382 N N . LEU B 1 137 ? 16.643 12.466 34.581 1.00 22.87 313 LEU B N 1
ATOM 2383 C CA . LEU B 1 137 ? 17.979 12.939 34.228 1.00 21.94 313 LEU B CA 1
ATOM 2384 C C . LEU B 1 137 ? 17.902 14.433 33.931 1.00 23.26 313 LEU B C 1
ATOM 2385 O O . LEU B 1 137 ? 18.739 15.216 34.394 1.00 23.45 313 LEU B O 1
ATOM 2390 N N . SER B 1 138 ? 16.878 14.827 33.179 1.00 22.27 314 SER B N 1
ATOM 2391 C CA . SER B 1 138 ? 16.657 16.226 32.836 1.00 22.33 314 SER B CA 1
ATOM 2392 C C . SER B 1 138 ? 16.567 17.073 34.107 1.00 23.41 314 SER B C 1
ATOM 2393 O O . SER B 1 138 ? 17.228 18.107 34.221 1.00 24.48 314 SER B O 1
ATOM 2396 N N . ALA B 1 139 ? 15.746 16.630 35.056 1.00 24.84 315 ALA B N 1
ATOM 2397 C CA . ALA B 1 139 ? 15.566 17.349 36.314 1.00 25.77 315 ALA B CA 1
ATOM 2398 C C . ALA B 1 139 ? 16.886 17.465 37.081 1.00 27.55 315 ALA B C 1
ATOM 2399 O O . ALA B 1 139 ? 17.277 18.563 37.486 1.00 28.95 315 ALA B O 1
ATOM 2401 N N . ARG B 1 140 ? 17.586 16.346 37.248 1.00 27.95 316 ARG B N 1
ATOM 2402 C CA . ARG B 1 140 ? 18.865 16.340 37.953 1.00 28.00 316 ARG B CA 1
ATOM 2403 C C . ARG B 1 140 ? 19.900 17.247 37.294 1.00 27.34 316 ARG B C 1
ATOM 2404 O O . ARG B 1 140 ? 20.658 17.937 37.977 1.00 27.15 316 ARG B O 1
ATOM 2412 N N . LEU B 1 141 ? 19.911 17.276 35.967 1.00 26.50 317 LEU B N 1
ATOM 2413 C CA . LEU B 1 141 ? 20.851 18.116 35.247 1.00 25.59 317 LEU B CA 1
ATOM 2414 C C . LEU B 1 141 ? 20.487 19.596 35.347 1.00 26.42 317 LEU B C 1
ATOM 2415 O O . LEU B 1 141 ? 21.356 20.433 35.596 1.00 26.66 317 LEU B O 1
ATOM 2420 N N . TYR B 1 142 ? 19.207 19.921 35.173 1.00 27.62 318 TYR B N 1
ATOM 2421 C CA . TYR B 1 142 ? 18.751 21.313 35.248 1.00 28.51 318 TYR B CA 1
ATOM 2422 C C . TYR B 1 142 ? 18.868 21.885 36.652 1.00 30.57 318 TYR B C 1
ATOM 2423 O O . TYR B 1 142 ? 18.974 23.101 36.823 1.00 30.44 318 TYR B O 1
ATOM 2432 N N . GLU B 1 143 ? 18.830 21.006 37.649 1.00 32.25 319 GLU B N 1
ATOM 2433 C CA . GLU B 1 143 ? 18.962 21.420 39.034 1.00 34.80 319 GLU B CA 1
ATOM 2434 C C . GLU B 1 143 ? 20.372 21.962 39.273 1.00 35.15 319 GLU B C 1
ATOM 2435 O O . GLU B 1 143 ? 20.531 23.076 39.773 1.00 34.86 319 GLU B O 1
ATOM 2441 N N . LYS B 1 144 ? 21.386 21.183 38.897 1.00 34.43 320 LYS B N 1
ATOM 2442 C CA . LYS B 1 144 ? 22.771 21.604 39.067 1.00 33.49 320 LYS B CA 1
ATOM 2443 C C . LYS B 1 144 ? 23.086 22.836 38.229 1.00 32.69 320 LYS B C 1
ATOM 2444 O O . LYS B 1 144 ? 23.699 23.784 38.709 1.00 33.63 320 LYS B O 1
ATOM 2450 N N . GLN B 1 145 ? 22.683 22.803 36.964 1.00 30.75 321 GLN B N 1
ATOM 2451 C CA . GLN B 1 145 ? 22.938 23.892 36.028 1.00 28.99 321 GLN B CA 1
ATOM 2452 C C . GLN B 1 145 ? 22.218 25.199 36.342 1.00 29.76 321 GLN B C 1
ATOM 2453 O O . GLN B 1 145 ? 22.740 26.279 36.071 1.00 29.81 321 GLN B O 1
ATOM 2459 N N . ILE B 1 146 ? 20.998 25.113 36.849 1.00 31.37 322 ILE B N 1
ATOM 2460 C CA . ILE B 1 146 ? 20.237 26.319 37.157 1.00 33.10 322 ILE B CA 1
ATOM 2461 C C . ILE B 1 146 ? 19.772 26.281 38.616 1.00 36.65 322 ILE B C 1
ATOM 2462 O O . ILE B 1 146 ? 20.379 26.929 39.472 1.00 38.27 322 ILE B O 1
ATOM 2467 N N . SER B 1 147 ? 18.735 25.493 38.906 1.00 37.51 323 SER B N 1
ATOM 2468 C CA . SER B 1 147 ? 18.208 25.374 40.262 1.00 37.05 323 SER B CA 1
ATOM 2469 C C . SER B 1 147 ? 17.107 24.322 40.350 1.00 38.20 323 SER B C 1
ATOM 2470 O O . SER B 1 147 ? 16.431 24.032 39.356 1.00 37.29 323 SER B O 1
ATOM 2473 N N . ASP B 1 148 ? 16.912 23.769 41.548 1.00 38.45 324 ASP B N 1
ATOM 2474 C CA . ASP B 1 148 ? 15.868 22.773 41.772 1.00 38.70 324 ASP B CA 1
ATOM 2475 C C . ASP B 1 148 ? 14.510 23.383 41.431 1.00 39.13 324 ASP B C 1
ATOM 2476 O O . ASP B 1 148 ? 13.617 22.691 40.948 1.00 39.96 324 ASP B O 1
ATOM 2478 N N . LYS B 1 149 ? 14.375 24.689 41.647 1.00 39.76 325 LYS B N 1
ATOM 2479 C CA . LYS B 1 149 ? 13.131 25.398 41.351 1.00 39.81 325 LYS B CA 1
ATOM 2480 C C . LYS B 1 149 ? 12.866 25.342 39.855 1.00 38.31 325 LYS B C 1
ATOM 2481 O O . LYS B 1 149 ? 11.755 25.036 39.429 1.00 39.09 325 LYS B O 1
ATOM 2487 N N . PHE B 1 150 ? 13.891 25.635 39.058 1.00 36.38 326 PHE B N 1
ATOM 2488 C CA . PHE B 1 150 ? 13.746 25.610 37.607 1.00 34.07 326 PHE B CA 1
ATOM 2489 C C . PHE B 1 150 ? 13.372 24.214 37.128 1.00 33.30 326 PHE B C 1
ATOM 2490 O O . PHE B 1 150 ? 12.493 24.066 36.279 1.00 33.97 326 PHE B O 1
ATOM 2498 N N . ALA B 1 151 ? 14.053 23.202 37.659 1.00 32.19 327 ALA B N 1
ATOM 2499 C CA . ALA B 1 151 ? 13.786 21.821 37.291 1.00 31.37 327 ALA B CA 1
ATOM 2500 C C . ALA B 1 151 ? 12.311 21.499 37.528 1.00 32.84 327 ALA B C 1
ATOM 2501 O O . ALA B 1 151 ? 11.614 21.015 36.626 1.00 32.12 327 ALA B O 1
ATOM 2503 N N . GLN B 1 152 ? 11.822 21.832 38.722 1.00 33.15 328 GLN B N 1
ATOM 2504 C CA . GLN B 1 152 ? 10.431 21.576 39.089 1.00 33.09 328 GLN B CA 1
ATOM 2505 C C . GLN B 1 152 ? 9.444 22.323 38.211 1.00 31.91 328 GLN B C 1
ATOM 2506 O O . GLN B 1 152 ? 8.433 21.760 37.786 1.00 32.83 328 GLN B O 1
ATOM 2512 N N . HIS B 1 153 ? 9.755 23.574 37.909 1.00 30.55 329 HIS B N 1
ATOM 2513 C CA . HIS B 1 153 ? 8.901 24.392 37.068 1.00 31.21 329 HIS B CA 1
ATOM 2514 C C . HIS B 1 153 ? 8.785 23.780 35.663 1.00 32.07 329 HIS B C 1
ATOM 2515 O O . HIS B 1 153 ? 7.684 23.658 35.120 1.00 32.13 329 HIS B O 1
ATOM 2522 N N . LEU B 1 154 ? 9.916 23.349 35.106 1.00 31.53 330 LEU B N 1
ATOM 2523 C CA . LEU B 1 154 ? 9.962 22.752 33.770 1.00 30.26 330 LEU B CA 1
ATOM 2524 C C . LEU B 1 154 ? 9.245 21.401 33.673 1.00 30.18 330 LEU B C 1
ATOM 2525 O O . LEU B 1 154 ? 8.590 21.109 32.673 1.00 29.85 330 LEU B O 1
ATOM 2530 N N . LEU B 1 155 ? 9.399 20.566 34.693 1.00 31.20 331 LEU B N 1
ATOM 2531 C CA . LEU B 1 155 ? 8.755 19.261 34.699 1.00 33.51 331 LEU B CA 1
ATOM 2532 C C . LEU B 1 155 ? 7.239 19.369 34.787 1.00 35.35 331 LEU B C 1
ATOM 2533 O O . LEU B 1 155 ? 6.528 18.405 34.507 1.00 33.78 331 LEU B O 1
ATOM 2538 N N . GLY B 1 156 ? 6.751 20.529 35.213 1.00 38.41 332 GLY B N 1
ATOM 2539 C CA . GLY B 1 156 ? 5.319 20.735 35.341 1.00 42.59 332 GLY B CA 1
ATOM 2540 C C . GLY B 1 156 ? 4.828 20.644 36.773 1.00 45.89 332 GLY B C 1
ATOM 2541 O O . GLY B 1 156 ? 3.627 20.615 37.027 1.00 46.30 332 GLY B O 1
ATOM 2542 N N . HIS B 1 157 ? 5.759 20.619 37.719 1.00 49.77 333 HIS B N 1
ATOM 2543 C CA . HIS B 1 157 ? 5.413 20.535 39.134 1.00 52.93 333 HIS B CA 1
ATOM 2544 C C . HIS B 1 157 ? 5.251 21.923 39.763 1.00 55.21 333 HIS B C 1
ATOM 2545 O O . HIS B 1 157 ? 4.860 22.026 40.926 1.00 55.35 333 HIS B O 1
ATOM 2552 N N . LYS B 1 158 ? 5.520 22.968 38.974 1.00 58.47 334 LYS B N 1
ATOM 2553 C CA . LYS B 1 158 ? 5.452 24.376 39.399 1.00 61.35 334 LYS B CA 1
ATOM 2554 C C . LYS B 1 158 ? 6.712 24.821 40.160 1.00 62.60 334 LYS B C 1
ATOM 2555 O O . LYS B 1 158 ? 7.397 25.749 39.666 1.00 63.35 334 LYS B O 1
ATOM 2561 N N . SER B 1 159 ? 7.023 24.232 41.221 1.00 62.71 335 SER B N 1
ATOM 2562 N N . TRP B 1 174 ? -1.425 29.643 30.400 1.00 44.25 350 TRP B N 1
ATOM 2563 C CA . TRP B 1 174 ? -0.069 29.144 30.032 1.00 44.62 350 TRP B CA 1
ATOM 2564 C C . TRP B 1 174 ? 0.956 29.701 30.993 1.00 45.00 350 TRP B C 1
ATOM 2565 O O . TRP B 1 174 ? 0.990 30.903 31.234 1.00 46.02 350 TRP B O 1
ATOM 2576 N N . ASP B 1 175 ? 1.774 28.816 31.545 1.00 44.75 351 ASP B N 1
ATOM 2577 C CA . ASP B 1 175 ? 2.800 29.181 32.505 1.00 44.93 351 ASP B CA 1
ATOM 2578 C C . ASP B 1 175 ? 4.157 29.220 31.807 1.00 46.28 351 ASP B C 1
ATOM 2579 O O . ASP B 1 175 ? 4.761 28.184 31.535 1.00 46.62 351 ASP B O 1
ATOM 2584 N N . LYS B 1 176 ? 4.620 30.427 31.510 1.00 47.69 352 LYS B N 1
ATOM 2585 C CA . LYS B 1 176 ? 5.890 30.639 30.823 1.00 49.10 352 LYS B CA 1
ATOM 2586 C C . LYS B 1 176 ? 7.097 30.224 31.649 1.00 50.18 352 LYS B C 1
ATOM 2587 O O . LYS B 1 176 ? 7.173 30.523 32.843 1.00 51.14 352 LYS B O 1
ATOM 2593 N N . ILE B 1 177 ? 8.018 29.500 31.020 1.00 50.77 353 ILE B N 1
ATOM 2594 C CA . ILE B 1 177 ? 9.241 29.057 31.689 1.00 51.61 353 ILE B CA 1
ATOM 2595 C C . ILE B 1 177 ? 10.312 30.076 31.297 1.00 53.13 353 ILE B C 1
ATOM 2596 O O . ILE B 1 177 ? 10.458 30.405 30.118 1.00 53.60 353 ILE B O 1
ATOM 2601 N N . GLU B 1 178 ? 11.025 30.611 32.284 1.00 54.89 354 GLU B N 1
ATOM 2602 C CA . GLU B 1 178 ? 12.060 31.608 32.019 1.00 56.39 354 GLU B CA 1
ATOM 2603 C C . GLU B 1 178 ? 13.375 31.210 32.674 1.00 56.47 354 GLU B C 1
ATOM 2604 O O . GLU B 1 178 ? 13.375 30.412 33.617 1.00 56.16 354 GLU B O 1
ATOM 2610 N N . ILE B 1 179 ? 14.465 31.808 32.182 1.00 57.04 355 ILE B N 1
ATOM 2611 C CA . ILE B 1 179 ? 15.860 31.572 32.612 1.00 57.06 355 ILE B CA 1
ATOM 2612 C C . ILE B 1 179 ? 16.427 30.461 31.700 1.00 57.15 355 ILE B C 1
ATOM 2613 O O . ILE B 1 179 ? 15.751 30.125 30.696 1.00 56.73 355 ILE B O 1
#

Radius of gyration: 20.97 Å; Cα contacts (8 Å, |Δi|>4): 609; chains: 2; bounding box: 51×65×37 Å

InterPro domains:
  IPR002104 Integrase, catalytic domain [PF00589] (179-345)
  IPR002104 Integrase, catalytic domain [PS51898] (175-355)
  IPR004107 Integrase, SAM-like, N-terminal [PF02899] (81-158)
  IPR010998 Integrase/recombinase, N-terminal [G3DSA:1.10.150.130] (74-176)
  IPR011010 DNA breaking-rejoining enzyme, catalytic core [SSF56349] (74-347)
  IPR013762 Integrase-like, catalytic domain superfamily [G3DSA:1.10.443.10] (177-355)
  IPR015094 Integrase, lambda-type, N-terminal DNA-binding [PF09003] (1-69)
  IPR016177 DNA-binding domain superfamily [SSF54171] (11-59)
  IPR044068 Core-binding (CB) domain [PS51900] (74-155)
  IPR050808 Phage Integrase [PTHR30629] (67-344)

Foldseek 3Di:
DFAAALVLLVLLLVLCPVPFPLLNLLLLCCQQLLEALQFLLVFFPVQDDPQWRWTQHPPPRAIATHGQQTALVSNGRRSVVSQVCLCVQLNARHSRAGNVNHGDHSVVSQVRSVVSSVSSVDDTDPDDDTSRSSSVNSQVSCCVVPRNVLSCVSNRCAPDDPHDGYHYRDD/DFFAALVLLVLLLVLCPPPFPLLNLLLLLCQQLLEALQQLLVAFPVQDDPQWRWTQHPVPRQIDTHGQQTAQPSNGHRSVVSQVCLCPPLVARHSRAGVVRHGDHSVVSQVRSVVSSVSSVDDTDPDDDTSRSSSVNSLVRCCVVPRNQLSCCSHRNHCHYRDD

Organism: Escherichia phage lambda (NCBI:txid2681611)

B-factor: mean 26.55, std 11.21, range [11.49, 72.38]

Nearest PDB structures (foldseek):
  1ae9-assembly1_A  TM=1.006E+00  e=5.982E-34  Lambdavirus lambda
  1ae9-assembly1_B  TM=9.985E-01  e=1.392E-29  Lambdavirus lambda
  1z19-assembly1_B-2  TM=9.194E-01  e=1.507E-27  Lambdavirus lambda
  1z19-assembly1_A-2  TM=9.297E-01  e=1.661E-26  Lambdavirus lambda
  1p7d-assembly2_B  TM=9.192E-01  e=2.940E-26  Lambdavirus lambda

Sequence (335 aa):
RSRLTADEYLKIYQAAESSPCWLRLAMELAVVTGQRVGDLCEMKWSDIVDGYLYVEQSKTGVKIAIPTALHIDALGISMKETLDKCKEILGGETIIASTRREPLSSGTVSRYFMRARKASGLSFEGDPPTFHELRSLSARLYEKQISDKFAQHLLGHFRDDRGREWDKIEIRSRLTADEYLKIYQAAESSPCWLRLAMELAVVTGQRVGDLCEMKWSDIVDGYLYVEQSKTGVKIAIPTALHIDALGISMKETLDKCKEILGGETIIASTRREPLSSGTVSRYFMRARKASGLSFEGDPPTFHELRSLSARLYEKQISDKFAQHLLGHKWDKIEI

GO terms:
  GO:0015074 DNA integration (P, IDA)

CATH classification: 1.10.443.10